Protein AF-A0A523L1A8-F1 (afdb_monomer)

Radius of gyration: 23.2 Å; Cα contacts (8 Å, |Δi|>4): 273; chains: 1; bounding box: 62×49×62 Å

Secondary structure (DSSP, 8-state):
----------HHHHHHHHHHHHHHHHHHHHHHTTS-TTSHHHHHHHHHHHHHTHHHHHHHHHHHHT--S-HHHHHHHHHHHHHHHHHHHHHHTTTS-TTSHHHHHHHHHHHHHHHHHHIIIIIHHHHHHHHHS-TTTTTPPPGGGS-HHHHHHHHHHHHHHHHHH-TTS-TTT----HHHHHH-HHHHHHHHHHHHHHHHHTTTTTTS-HHHHHHHHHHHHHHHHHHHHHHHHHHHHHHBHHHHHTTS---S--S-BTT----

Foldseek 3Di:
DPPPPQDAQALVNLVVLVVVLVVLLVVLLVPQLQPALQPPLNVVLLVLLVVLQCLLVVLVQCVLQVNPPRNSVSVVSNLVSLSSSLSSNSNSCSNPDLPDLLVLLNVLSVCLSVLVSCCVNPVVVVVVVQVVPDPVLQQFDDPVQFDPVVLVVLLVVLLVLCCVQPVVDDSVPDANGPVSCVPPVPSNVVNVVSVVVNCVRRRRCVSVDPCRVCSVVVSVVSSVVSVVSSVVVCCCCAACVLCVQPVHDRSHHHDHNPPNDDD

pLDDT: mean 85.15, std 13.37, range [40.31, 97.94]

Sequence (263 aa):
MTSQVRPDLPNQGLYALLAISSLILLLSLYFFGAQSPGSPAGQWAATFGAIALLVPLVFSLLKRSGYSASPPFWFVAHVLIASLGAWFIMLHAAGGDWFSPPGIVLLLMMFLLVQGVLLRASVSERFSGLFARNSIVLGFAKPEALDKRALGEIIKAKQTLLVSLDPAEAEALFSPTLRHWLIHPALSLRYQALANKEAAMVGARQGAGVLLAWSRRIHMLAALLFYLGLLAHIIVVLFFAGYAAGDGDIGWWYITDWGRGTH

Mean predicted aligned error: 8.69 Å

Solvent-accessible surface area (backbone atoms only — not comparable to full-atom values): 14057 Å² total; per-residue (Å²): 132,83,78,76,78,75,64,77,80,54,54,68,55,48,54,49,51,52,52,50,52,52,50,50,44,54,49,16,41,71,78,29,32,88,40,55,36,39,36,75,68,18,44,52,25,39,51,54,10,54,59,32,48,44,48,45,54,52,43,54,50,34,61,37,62,72,70,51,92,50,64,52,53,48,49,52,50,28,54,56,37,34,49,53,10,49,52,26,38,38,44,14,51,28,32,45,66,66,87,40,78,68,20,53,34,52,52,36,50,51,49,48,54,54,49,53,40,47,48,57,49,62,44,45,57,56,48,53,53,36,70,75,44,55,71,69,57,39,24,35,52,57,80,87,79,46,62,62,65,65,50,51,53,48,52,51,53,43,48,61,51,34,59,77,73,45,69,90,60,53,73,96,75,60,70,85,38,51,61,40,47,72,78,38,43,70,60,38,51,53,46,52,51,48,55,51,52,50,33,57,62,49,16,56,51,64,51,46,51,71,68,65,68,43,44,62,56,50,50,54,49,43,50,52,52,27,53,54,42,48,50,51,47,54,49,37,48,27,41,27,24,19,46,71,34,55,96,50,80,72,64,50,83,59,81,38,55,41,69,49,79,89,125

Structure (mmCIF, N/CA/C/O backbone):
data_AF-A0A523L1A8-F1
#
_entry.id   AF-A0A523L1A8-F1
#
loop_
_atom_site.group_PDB
_atom_site.id
_atom_site.type_symbol
_atom_site.label_atom_id
_atom_site.label_alt_id
_atom_site.label_comp_id
_atom_site.label_asym_id
_atom_site.label_entity_id
_atom_site.label_seq_id
_atom_site.pdbx_PDB_ins_code
_atom_site.Cartn_x
_atom_site.Cartn_y
_atom_site.Cartn_z
_atom_site.occupancy
_atom_site.B_iso_or_equiv
_atom_site.auth_seq_id
_atom_site.auth_comp_id
_atom_site.auth_asym_id
_atom_site.auth_atom_id
_atom_site.pdbx_PDB_model_num
ATOM 1 N N . MET A 1 1 ? -14.921 33.908 13.431 1.00 40.31 1 MET A N 1
ATOM 2 C CA . MET A 1 1 ? -14.422 32.516 13.396 1.00 40.31 1 MET A CA 1
ATOM 3 C C . MET A 1 1 ? -14.635 31.991 11.989 1.00 40.31 1 MET A C 1
ATOM 5 O O . MET A 1 1 ? -15.771 31.749 11.610 1.00 40.31 1 MET A O 1
ATOM 9 N N . THR A 1 2 ? -13.584 31.928 11.175 1.00 41.94 2 THR A N 1
ATOM 10 C CA . THR A 1 2 ? -13.653 31.293 9.854 1.00 41.94 2 THR A CA 1
ATOM 11 C C . THR A 1 2 ? -13.892 29.803 10.075 1.00 41.94 2 THR A C 1
ATOM 13 O O . THR A 1 2 ? -13.109 29.148 10.760 1.00 41.94 2 THR A O 1
ATOM 16 N N . SER A 1 3 ? -14.998 29.261 9.563 1.00 43.72 3 SER A N 1
ATOM 17 C CA . SER A 1 3 ? -15.198 27.814 9.543 1.00 43.72 3 SER A CA 1
ATOM 18 C C . SER A 1 3 ? -14.068 27.224 8.705 1.00 43.72 3 SER A C 1
ATOM 20 O O . SER A 1 3 ? -14.078 27.355 7.480 1.00 43.72 3 SER A O 1
ATOM 22 N N . GLN A 1 4 ? -13.048 26.647 9.344 1.00 56.69 4 GLN A N 1
ATOM 23 C CA . GLN A 1 4 ? -12.033 25.901 8.615 1.00 56.69 4 GLN A CA 1
ATOM 24 C C . GLN A 1 4 ? -12.756 24.782 7.870 1.00 56.69 4 GLN A C 1
ATOM 26 O O . GLN A 1 4 ? -13.310 23.869 8.483 1.00 56.69 4 GLN A O 1
ATOM 31 N N . VAL A 1 5 ? -12.805 24.903 6.544 1.00 66.44 5 VAL A N 1
ATOM 32 C CA . VAL A 1 5 ? -13.372 23.882 5.670 1.00 66.44 5 VAL A CA 1
ATOM 33 C C . VAL A 1 5 ? -12.534 22.632 5.884 1.00 66.44 5 VAL A C 1
ATOM 35 O O . VAL A 1 5 ? -11.356 22.589 5.531 1.00 66.44 5 VAL A O 1
ATOM 38 N N . ARG A 1 6 ? -13.121 21.631 6.543 1.00 69.81 6 ARG A N 1
ATOM 39 C CA . ARG A 1 6 ? -12.464 20.349 6.768 1.00 69.81 6 ARG A CA 1
ATOM 40 C C . ARG A 1 6 ? -12.195 19.728 5.394 1.00 69.81 6 ARG A C 1
ATOM 42 O O . ARG A 1 6 ? -13.162 19.500 4.669 1.00 69.81 6 ARG A O 1
ATOM 49 N N . PRO A 1 7 ? -10.935 19.442 5.028 1.00 76.00 7 PRO A N 1
ATOM 50 C CA . PRO A 1 7 ? -10.657 18.766 3.773 1.00 76.00 7 PRO A CA 1
ATOM 51 C C . PRO A 1 7 ? -11.282 17.372 3.830 1.00 76.00 7 PRO A C 1
ATOM 53 O O . PRO A 1 7 ? -10.996 16.590 4.742 1.00 76.00 7 PRO A O 1
ATOM 56 N N . ASP A 1 8 ? -12.155 17.089 2.872 1.00 79.50 8 ASP A N 1
ATOM 57 C CA . ASP A 1 8 ? -12.796 15.793 2.703 1.00 79.50 8 ASP A CA 1
ATOM 58 C C . ASP A 1 8 ? -12.811 15.422 1.221 1.00 79.50 8 ASP A C 1
ATOM 60 O O . ASP A 1 8 ? -12.788 16.292 0.347 1.00 79.50 8 ASP A O 1
ATOM 64 N N . LEU A 1 9 ? -12.818 14.122 0.944 1.00 80.75 9 LEU A N 1
ATOM 65 C CA . LEU A 1 9 ? -12.879 13.600 -0.412 1.00 80.75 9 LEU A CA 1
ATOM 66 C C . LEU A 1 9 ? -14.213 12.863 -0.580 1.00 80.75 9 LEU A C 1
ATOM 68 O O . LEU A 1 9 ? -14.381 11.800 0.028 1.00 80.75 9 LEU A O 1
ATOM 72 N N . PRO A 1 10 ? -15.162 13.398 -1.371 1.00 86.69 10 PRO A N 1
ATOM 73 C CA . PRO A 1 10 ? -16.467 12.771 -1.531 1.00 86.69 10 PRO A CA 1
ATOM 74 C C . PRO A 1 10 ? -16.337 11.411 -2.226 1.00 86.69 10 PRO A C 1
ATOM 76 O O . PRO A 1 10 ? -15.422 11.189 -3.022 1.00 86.69 10 PRO A O 1
ATOM 79 N N . ASN A 1 11 ? -17.298 10.513 -1.990 1.00 86.56 11 ASN A N 1
ATOM 80 C CA . ASN A 1 11 ? -17.315 9.175 -2.598 1.00 86.56 11 ASN A CA 1
ATOM 81 C C . ASN A 1 11 ? -17.229 9.224 -4.133 1.00 86.56 11 ASN A C 1
ATOM 83 O O . ASN A 1 11 ? -16.515 8.428 -4.735 1.00 86.56 11 ASN A O 1
ATOM 87 N N . GLN A 1 12 ? -17.892 10.199 -4.764 1.00 87.62 12 GLN A N 1
ATOM 88 C CA . GLN A 1 12 ? -17.805 10.425 -6.212 1.00 87.62 12 GLN A CA 1
ATOM 89 C C . GLN A 1 12 ? -16.370 10.731 -6.663 1.00 87.62 12 GLN A C 1
ATOM 91 O O . GLN A 1 12 ? -15.931 10.220 -7.688 1.00 87.62 12 GLN A O 1
ATOM 96 N N . GLY A 1 13 ? -15.614 11.491 -5.864 1.00 89.69 13 GLY A N 1
ATOM 97 C CA . GLY A 1 13 ? -14.199 11.759 -6.112 1.00 89.69 13 GLY A CA 1
ATOM 98 C C . GLY A 1 13 ? -13.344 10.492 -6.042 1.00 89.69 13 GLY A C 1
ATOM 99 O O . GLY A 1 13 ? -12.465 10.307 -6.877 1.00 89.69 13 GLY A O 1
ATOM 100 N N . LEU A 1 14 ? -13.634 9.576 -5.110 1.00 89.69 14 LEU A N 1
ATOM 101 C CA . LEU A 1 14 ? -12.941 8.281 -5.030 1.00 89.69 14 LEU A CA 1
ATOM 102 C C . LEU A 1 14 ? -13.211 7.400 -6.258 1.00 89.69 14 LEU A C 1
ATOM 104 O O . LEU A 1 14 ? -12.277 6.817 -6.806 1.00 89.69 14 LEU A O 1
ATOM 108 N N . TYR A 1 15 ? -14.465 7.317 -6.712 1.00 91.44 15 TYR A N 1
ATOM 109 C CA . TYR A 1 15 ? -14.802 6.557 -7.920 1.00 91.44 15 TYR A CA 1
ATOM 110 C C . TYR A 1 15 ? -14.208 7.191 -9.183 1.00 91.44 15 TYR A C 1
ATOM 112 O O . TYR A 1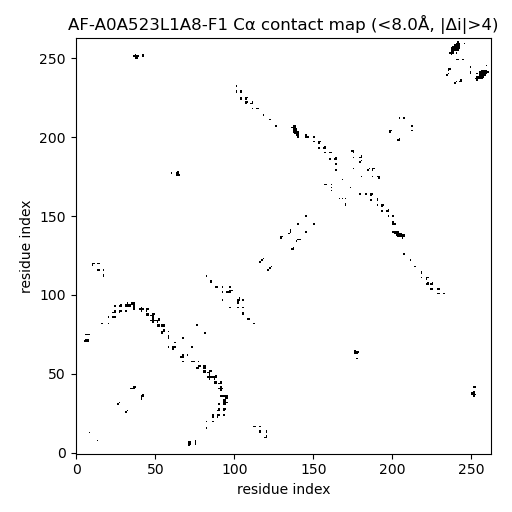 15 ? -13.700 6.468 -10.038 1.00 91.44 15 TYR A O 1
ATOM 120 N N . ALA A 1 16 ? -14.199 8.524 -9.277 1.00 93.25 16 ALA A N 1
ATOM 121 C CA . ALA A 1 16 ? -13.548 9.236 -10.373 1.00 93.25 16 ALA A CA 1
ATOM 122 C C . ALA A 1 16 ? -12.038 8.952 -10.410 1.00 93.25 16 ALA A C 1
ATOM 124 O O . ALA A 1 16 ? -11.507 8.635 -11.469 1.00 93.25 16 ALA A O 1
ATOM 125 N N . LEU A 1 17 ? -11.354 8.976 -9.260 1.00 93.06 17 LEU A N 1
ATOM 126 C CA . LEU A 1 17 ? -9.935 8.611 -9.177 1.00 93.06 17 LEU A CA 1
ATOM 127 C C . LEU A 1 17 ? -9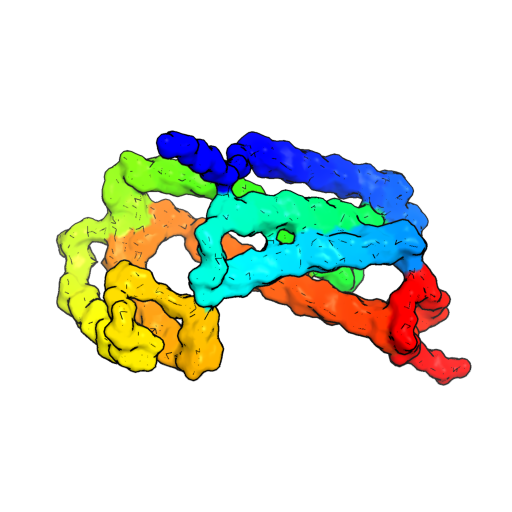.680 7.170 -9.628 1.00 93.06 17 LEU A C 1
ATOM 129 O O . LEU A 1 17 ? -8.704 6.918 -10.334 1.00 93.06 17 LEU A O 1
ATOM 133 N N . LEU A 1 18 ? -10.553 6.227 -9.266 1.00 93.25 18 LEU A N 1
ATOM 134 C CA . LEU A 1 18 ? -10.439 4.838 -9.714 1.00 93.25 18 LEU A CA 1
ATOM 135 C C . LEU A 1 18 ? -10.643 4.707 -11.233 1.00 93.25 18 LEU A C 1
ATOM 137 O O . LEU A 1 18 ? -9.891 3.989 -11.895 1.00 93.25 18 LEU A O 1
ATOM 141 N N . ALA A 1 19 ? -11.617 5.428 -11.793 1.00 94.38 19 ALA A N 1
ATOM 142 C CA . ALA A 1 19 ? -11.861 5.466 -13.233 1.00 94.38 19 ALA A CA 1
ATOM 143 C C . ALA A 1 19 ? -10.671 6.074 -13.994 1.00 94.38 19 ALA A C 1
ATOM 145 O O . ALA A 1 19 ? -10.206 5.488 -14.969 1.00 94.38 19 ALA A O 1
ATOM 146 N N . ILE A 1 20 ? -10.119 7.189 -13.502 1.00 96.12 20 ILE A N 1
ATOM 147 C CA . ILE A 1 20 ? -8.912 7.819 -14.058 1.00 96.12 20 ILE A CA 1
ATOM 148 C C . ILE A 1 20 ? -7.720 6.863 -13.972 1.00 96.12 20 ILE A C 1
ATOM 150 O O . ILE A 1 20 ? -7.003 6.702 -14.951 1.00 96.12 20 ILE A O 1
ATOM 154 N N . SER A 1 21 ? -7.538 6.173 -12.843 1.00 94.69 21 SER A N 1
ATOM 155 C CA . SER A 1 21 ? -6.472 5.173 -12.686 1.00 94.69 21 SER A CA 1
ATOM 156 C C . SER A 1 21 ? -6.603 4.039 -13.702 1.00 94.69 21 SER A C 1
ATOM 158 O O . SER A 1 21 ? -5.610 3.612 -14.281 1.00 94.69 21 SER A O 1
ATOM 160 N N . SER A 1 22 ? -7.831 3.579 -13.952 1.00 94.62 22 SER A N 1
ATOM 161 C CA . SER A 1 22 ? -8.111 2.537 -14.946 1.00 94.62 22 SER A CA 1
ATOM 162 C C . SER A 1 22 ? -7.826 3.028 -16.366 1.00 94.62 22 SER A C 1
ATOM 164 O O . SER A 1 22 ? -7.224 2.306 -17.156 1.00 94.62 22 SER A O 1
ATOM 166 N N . LEU A 1 23 ? -8.198 4.272 -16.683 1.00 96.75 23 LEU A N 1
ATOM 167 C CA . LEU A 1 23 ? -7.870 4.899 -17.963 1.00 96.75 23 LEU A CA 1
ATOM 168 C C . LEU A 1 23 ? -6.354 5.029 -18.145 1.00 96.75 23 LEU A C 1
ATOM 170 O O . LEU A 1 23 ? -5.839 4.650 -19.190 1.00 96.75 23 LEU A O 1
ATOM 174 N N . ILE A 1 24 ? -5.635 5.517 -17.133 1.00 95.38 24 ILE A N 1
ATOM 175 C CA . ILE A 1 24 ? -4.175 5.658 -17.177 1.00 95.38 24 ILE A CA 1
ATOM 176 C C . ILE A 1 24 ? -3.501 4.304 -17.374 1.00 95.38 24 ILE A C 1
ATOM 178 O O . ILE A 1 24 ? -2.578 4.223 -18.174 1.00 95.38 24 ILE A O 1
ATOM 182 N N . LEU A 1 25 ? -3.980 3.249 -16.712 1.00 94.06 25 LEU A N 1
ATOM 183 C CA . LEU A 1 25 ? -3.487 1.894 -16.937 1.00 94.06 25 LEU A CA 1
ATOM 184 C C . LEU A 1 25 ? -3.680 1.451 -18.398 1.00 94.06 25 LEU A C 1
ATOM 186 O O . LEU A 1 25 ? -2.756 0.941 -19.020 1.00 94.06 25 LEU A O 1
ATOM 190 N N . LEU A 1 26 ? -4.866 1.654 -18.973 1.00 95.75 26 LEU A N 1
ATOM 191 C CA . LEU A 1 26 ? -5.116 1.280 -20.370 1.00 95.75 26 LEU A CA 1
ATOM 192 C C . LEU A 1 26 ? -4.243 2.085 -21.341 1.00 95.75 26 LEU A C 1
ATOM 194 O O . LEU A 1 26 ? -3.676 1.523 -22.278 1.00 95.75 26 LEU A O 1
ATOM 198 N N . LEU A 1 27 ? -4.102 3.391 -21.102 1.00 94.50 27 LEU A N 1
ATOM 199 C CA . LEU A 1 27 ? -3.244 4.259 -21.907 1.00 94.50 27 LEU A CA 1
ATOM 200 C C . LEU A 1 27 ? -1.763 3.899 -21.745 1.00 94.50 27 LEU A C 1
ATOM 202 O O . LEU A 1 27 ? -1.027 3.951 -22.728 1.00 94.50 27 LEU A O 1
ATOM 206 N N . SER A 1 28 ? -1.320 3.511 -20.545 1.00 92.31 28 SER A N 1
ATOM 207 C CA . SER A 1 28 ? 0.063 3.091 -20.322 1.00 92.31 28 SER A CA 1
ATOM 208 C C . SER A 1 28 ? 0.368 1.814 -21.093 1.00 92.31 28 SER A C 1
ATOM 210 O O . SER A 1 28 ? 1.346 1.780 -21.832 1.00 92.31 28 SER A O 1
ATOM 212 N N . LEU A 1 29 ? -0.508 0.811 -21.027 1.00 93.00 29 LEU A N 1
ATOM 213 C CA . LEU A 1 29 ? -0.367 -0.417 -21.810 1.00 93.00 29 LEU A CA 1
ATOM 214 C C . LEU A 1 29 ? -0.356 -0.134 -23.320 1.00 93.00 29 LEU A C 1
ATOM 216 O O . LEU A 1 29 ? 0.452 -0.711 -24.042 1.00 93.00 29 LEU A O 1
ATOM 220 N N . TYR A 1 30 ? -1.198 0.785 -23.796 1.00 93.25 30 TYR A N 1
ATOM 221 C CA . TYR A 1 30 ? -1.279 1.120 -25.219 1.00 93.25 30 TYR A CA 1
ATOM 222 C C . TYR A 1 30 ? -0.049 1.884 -25.741 1.00 93.25 30 TYR A C 1
ATOM 224 O O . TYR A 1 30 ? 0.511 1.519 -26.771 1.00 93.25 30 TYR A O 1
ATOM 232 N N . PHE A 1 31 ? 0.388 2.940 -25.046 1.00 90.62 31 PHE A N 1
ATOM 233 C CA . PHE A 1 31 ? 1.469 3.819 -25.523 1.00 90.62 31 PHE A CA 1
ATOM 234 C C . PHE A 1 31 ? 2.870 3.393 -25.066 1.00 90.62 31 PHE A C 1
ATOM 236 O O . PHE A 1 31 ? 3.856 3.677 -25.748 1.00 90.62 31 PHE A O 1
ATOM 243 N N . PHE A 1 32 ? 2.971 2.733 -23.913 1.00 89.38 32 PHE A N 1
ATOM 244 C CA . PHE A 1 32 ? 4.238 2.373 -23.271 1.00 89.38 32 PHE A CA 1
ATOM 245 C C . PHE A 1 32 ? 4.454 0.859 -23.180 1.00 89.38 32 PHE A C 1
ATOM 247 O O . PHE A 1 32 ? 5.535 0.441 -22.783 1.00 89.38 32 PHE A O 1
ATOM 254 N N . GLY A 1 33 ? 3.493 0.028 -23.601 1.00 88.19 33 GLY A N 1
ATOM 255 C CA . GLY A 1 33 ? 3.620 -1.435 -23.561 1.00 88.19 33 GLY A CA 1
ATOM 256 C C . GLY A 1 33 ? 4.771 -1.999 -24.402 1.00 88.19 33 GLY A C 1
ATOM 257 O O . GLY A 1 33 ? 5.273 -3.076 -24.111 1.00 88.19 33 GLY A O 1
ATOM 258 N N . ALA A 1 34 ? 5.228 -1.264 -25.419 1.00 87.81 34 ALA A N 1
ATOM 259 C CA . ALA A 1 34 ? 6.401 -1.635 -26.215 1.00 87.81 34 ALA A CA 1
ATOM 260 C C . ALA A 1 34 ? 7.725 -1.072 -25.661 1.00 87.81 34 ALA A C 1
ATOM 262 O O . ALA A 1 34 ? 8.794 -1.396 -26.176 1.00 87.81 34 ALA A O 1
ATOM 263 N N . GLN A 1 35 ? 7.679 -0.194 -24.653 1.00 88.00 35 GLN A N 1
ATOM 264 C CA . GLN A 1 35 ? 8.875 0.418 -24.080 1.00 88.00 35 GLN A CA 1
ATOM 265 C C . GLN A 1 35 ? 9.438 -0.456 -22.963 1.00 88.00 35 GLN A C 1
ATOM 267 O O . GLN A 1 35 ? 8.708 -0.921 -22.091 1.00 88.00 35 GLN A O 1
ATOM 272 N N . SER A 1 36 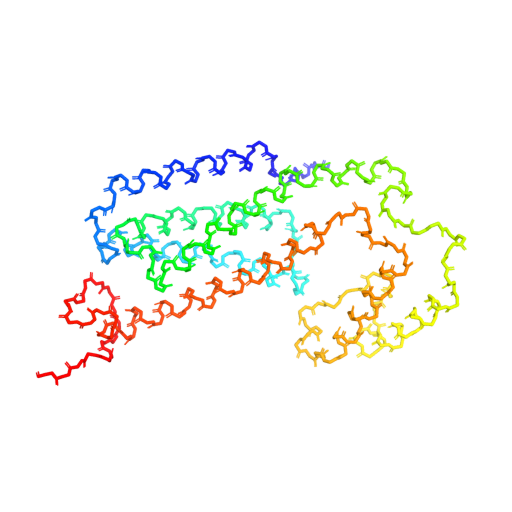? 10.762 -0.621 -22.943 1.00 88.31 36 SER A N 1
ATOM 273 C CA . SER A 1 36 ? 11.425 -1.281 -21.819 1.00 88.31 36 SER A CA 1
ATOM 274 C C . SER A 1 36 ? 11.215 -0.477 -20.524 1.00 88.31 36 SER A C 1
ATOM 276 O O . SER A 1 36 ? 11.407 0.750 -20.541 1.00 88.31 36 SER A O 1
ATOM 278 N N . PRO A 1 37 ? 10.912 -1.136 -19.387 1.00 87.44 37 PRO A N 1
ATOM 279 C CA . PRO A 1 37 ? 10.842 -0.483 -18.077 1.00 87.44 37 PRO A CA 1
ATOM 280 C C . PRO A 1 37 ? 12.116 0.292 -17.703 1.00 87.44 37 PRO A C 1
ATOM 282 O O . PRO A 1 37 ? 12.045 1.286 -16.980 1.00 87.44 37 PRO A O 1
ATOM 285 N N . GLY A 1 38 ? 13.275 -0.132 -18.226 1.00 90.06 38 GLY A N 1
ATOM 286 C CA . GLY A 1 38 ? 14.569 0.526 -18.024 1.00 90.06 38 GLY A CA 1
ATOM 287 C C . GLY A 1 38 ? 14.795 1.790 -18.862 1.00 90.06 38 GLY A C 1
ATOM 288 O O . GLY A 1 38 ? 15.772 2.502 -18.638 1.00 90.06 38 GLY A O 1
ATOM 289 N N . SER A 1 39 ? 13.901 2.119 -19.799 1.00 91.56 39 SER A N 1
ATOM 290 C CA . SER A 1 39 ? 14.005 3.347 -20.600 1.00 91.56 39 SER A CA 1
ATOM 291 C C . SER A 1 39 ? 14.100 4.609 -19.721 1.00 91.56 39 SER A C 1
ATOM 293 O O . SER A 1 39 ? 13.573 4.619 -18.605 1.00 91.56 39 SER A O 1
ATOM 295 N N . PRO A 1 40 ? 14.703 5.717 -20.200 1.00 92.06 40 PRO A N 1
ATOM 296 C CA . PRO A 1 40 ? 14.812 6.946 -19.407 1.00 92.06 40 PRO A CA 1
ATOM 297 C C . PRO A 1 40 ? 13.463 7.446 -18.867 1.00 92.06 40 PRO A C 1
ATOM 299 O O . PRO A 1 40 ? 13.369 7.867 -17.716 1.00 92.06 40 PRO A O 1
ATOM 302 N N . ALA A 1 41 ? 12.401 7.356 -19.677 1.00 91.81 41 ALA A N 1
ATOM 303 C CA . ALA A 1 41 ? 11.047 7.703 -19.254 1.00 91.81 41 ALA A CA 1
ATOM 304 C C . ALA A 1 41 ? 10.528 6.749 -18.164 1.00 91.81 41 ALA A C 1
ATOM 306 O O . ALA A 1 41 ? 10.001 7.207 -17.147 1.00 91.81 41 ALA A O 1
ATOM 307 N N . GLY A 1 42 ? 10.729 5.438 -18.341 1.00 93.31 42 GLY A N 1
ATOM 308 C CA . GLY A 1 42 ? 10.354 4.418 -17.363 1.00 93.31 42 GLY A CA 1
ATOM 309 C C . GLY A 1 42 ? 11.056 4.598 -16.016 1.00 93.31 42 GLY A C 1
ATOM 310 O O . GLY A 1 42 ? 10.416 4.466 -14.976 1.00 93.31 42 GLY A O 1
ATOM 311 N N . GLN A 1 43 ? 12.334 4.972 -16.007 1.00 93.69 43 GLN A N 1
ATOM 312 C CA . GLN A 1 43 ? 13.098 5.176 -14.772 1.00 93.69 43 GLN A CA 1
ATOM 313 C C . GLN A 1 43 ? 12.686 6.429 -13.998 1.00 93.69 43 GLN A C 1
ATOM 315 O O . GLN A 1 43 ? 12.557 6.387 -12.771 1.00 93.69 43 GLN A O 1
ATOM 320 N N . TRP A 1 44 ? 12.428 7.541 -14.692 1.00 95.75 44 TRP A N 1
ATOM 321 C CA . TRP A 1 44 ? 11.873 8.729 -14.041 1.00 95.75 44 TRP A CA 1
ATOM 322 C C . TRP A 1 44 ? 10.487 8.452 -13.466 1.00 95.75 44 TRP A C 1
ATOM 324 O O . TRP A 1 44 ? 10.210 8.837 -12.328 1.00 95.75 44 TRP A O 1
ATOM 334 N N . ALA A 1 45 ? 9.646 7.730 -14.209 1.00 96.25 45 ALA A N 1
ATOM 335 C CA . ALA A 1 45 ? 8.347 7.294 -13.717 1.00 96.25 45 ALA A CA 1
ATOM 336 C C . ALA A 1 45 ? 8.497 6.404 -12.468 1.00 96.25 45 ALA A C 1
ATOM 338 O O . ALA A 1 45 ? 7.884 6.692 -11.442 1.00 96.25 45 ALA A O 1
ATOM 339 N N . ALA A 1 46 ? 9.383 5.404 -12.482 1.00 95.69 46 ALA A N 1
ATOM 340 C CA . ALA A 1 46 ? 9.668 4.578 -11.306 1.00 95.69 46 ALA A CA 1
ATOM 341 C C . ALA A 1 46 ? 10.110 5.416 -10.096 1.00 95.69 46 ALA A C 1
ATOM 343 O O . ALA A 1 46 ? 9.609 5.226 -8.989 1.00 95.69 46 ALA A O 1
ATOM 344 N N . THR A 1 47 ? 11.004 6.382 -10.317 1.00 96.12 47 THR A N 1
ATOM 345 C CA . THR A 1 47 ? 11.576 7.231 -9.265 1.00 96.12 47 THR A CA 1
ATOM 346 C C . THR A 1 47 ? 10.515 8.120 -8.622 1.00 96.12 47 THR A C 1
ATOM 348 O O . THR A 1 47 ? 10.324 8.080 -7.404 1.00 96.12 47 THR A O 1
ATOM 351 N N . PHE A 1 48 ? 9.777 8.895 -9.422 1.00 97.69 48 PHE A N 1
ATOM 352 C CA . PHE A 1 48 ? 8.717 9.761 -8.900 1.00 97.69 48 PHE A CA 1
ATOM 353 C C . PHE A 1 48 ? 7.569 8.953 -8.295 1.00 97.69 48 PHE A C 1
ATOM 355 O O . PHE A 1 48 ? 7.041 9.331 -7.246 1.00 97.69 48 PHE A O 1
ATOM 362 N N . GLY A 1 49 ? 7.231 7.813 -8.903 1.00 97.38 49 GLY A N 1
ATOM 363 C CA . GLY A 1 49 ? 6.249 6.873 -8.379 1.00 97.38 49 GLY A CA 1
ATOM 364 C C . GLY A 1 49 ? 6.626 6.357 -6.993 1.00 97.38 49 GLY A C 1
ATOM 365 O O . GLY A 1 49 ? 5.838 6.484 -6.054 1.00 97.38 49 GLY A O 1
ATOM 366 N N . ALA A 1 50 ? 7.849 5.845 -6.833 1.00 96.31 50 ALA A N 1
ATOM 367 C CA . ALA A 1 50 ? 8.351 5.328 -5.562 1.00 96.31 50 ALA A CA 1
ATOM 368 C C . ALA A 1 50 ? 8.393 6.411 -4.472 1.00 96.31 50 ALA A C 1
ATOM 370 O O . ALA A 1 50 ? 7.932 6.163 -3.357 1.00 96.31 50 ALA A O 1
ATOM 371 N N . ILE A 1 51 ? 8.867 7.622 -4.797 1.00 96.62 51 ILE A N 1
ATOM 372 C CA . ILE A 1 51 ? 8.890 8.758 -3.860 1.00 96.62 51 ILE A CA 1
ATOM 373 C C . ILE A 1 51 ? 7.469 9.119 -3.409 1.00 96.62 51 ILE A C 1
ATOM 375 O O . ILE A 1 51 ? 7.217 9.250 -2.210 1.00 96.62 51 ILE A O 1
ATOM 379 N N . ALA A 1 52 ? 6.521 9.238 -4.342 1.00 97.06 52 ALA A N 1
ATOM 380 C CA . ALA A 1 52 ? 5.125 9.525 -4.017 1.00 97.06 52 ALA A CA 1
ATOM 381 C C . ALA A 1 52 ? 4.516 8.435 -3.114 1.00 97.06 52 ALA A C 1
ATOM 383 O O . ALA A 1 52 ? 3.834 8.732 -2.129 1.00 97.06 52 ALA A O 1
ATOM 384 N N . LEU A 1 53 ? 4.833 7.166 -3.381 1.00 96.06 53 LEU A N 1
ATOM 385 C CA . LEU A 1 53 ? 4.373 6.024 -2.590 1.00 96.06 53 LEU A CA 1
ATOM 386 C C . LEU A 1 53 ? 4.998 5.943 -1.186 1.00 96.06 53 LEU A C 1
ATOM 388 O O . LEU A 1 53 ? 4.522 5.151 -0.372 1.00 96.06 53 LEU A O 1
ATOM 392 N N . LEU A 1 54 ? 5.971 6.788 -0.829 1.00 94.31 54 LEU A N 1
ATOM 393 C CA . LEU A 1 54 ? 6.402 6.943 0.567 1.00 94.31 54 LEU A CA 1
ATOM 394 C C . LEU A 1 54 ? 5.384 7.717 1.414 1.00 94.31 54 LEU A C 1
ATOM 396 O O . LEU A 1 54 ? 5.318 7.508 2.627 1.00 94.31 54 LEU A O 1
ATOM 400 N N . VAL A 1 55 ? 4.550 8.573 0.815 1.00 92.69 55 VAL A N 1
ATOM 401 C CA . VAL A 1 55 ? 3.565 9.370 1.568 1.00 92.69 55 VAL A CA 1
ATOM 402 C C . VAL A 1 55 ? 2.579 8.490 2.348 1.00 92.69 55 VAL A C 1
ATOM 404 O O . VAL A 1 55 ? 2.386 8.740 3.541 1.00 92.69 55 VAL A O 1
ATOM 407 N N . PRO A 1 56 ? 1.983 7.430 1.769 1.00 91.38 56 PRO A N 1
ATOM 408 C CA . PRO A 1 56 ? 1.150 6.496 2.522 1.00 91.38 56 PRO A CA 1
ATOM 409 C C . PRO A 1 56 ? 1.850 5.830 3.710 1.00 91.38 56 PRO A C 1
ATOM 411 O O . PRO A 1 56 ? 1.220 5.655 4.760 1.00 91.38 56 PRO A O 1
ATOM 414 N N . LEU A 1 57 ? 3.139 5.503 3.574 1.00 90.50 57 LEU A N 1
ATOM 415 C CA . LEU A 1 57 ? 3.954 4.944 4.652 1.00 90.50 57 LEU A CA 1
ATOM 416 C C . LEU A 1 57 ? 4.138 5.967 5.772 1.00 90.50 57 LEU A C 1
ATOM 418 O O . LEU A 1 57 ? 3.828 5.670 6.927 1.00 90.50 57 LEU A O 1
ATOM 422 N N . VAL A 1 58 ? 4.560 7.185 5.425 1.00 89.50 58 VAL A N 1
ATOM 423 C CA . VAL A 1 58 ? 4.722 8.295 6.374 1.00 89.50 58 VAL A CA 1
ATOM 424 C C . VAL A 1 58 ? 3.407 8.579 7.095 1.00 89.50 58 VAL A C 1
ATOM 426 O O . VAL A 1 58 ? 3.393 8.664 8.321 1.00 89.50 58 VAL A O 1
ATOM 429 N N . PHE A 1 59 ? 2.280 8.627 6.380 1.00 87.12 59 PHE A N 1
ATOM 430 C CA . PHE A 1 59 ? 0.967 8.785 7.002 1.00 87.12 59 PHE A CA 1
ATOM 431 C C . PHE A 1 59 ? 0.655 7.660 7.995 1.00 87.12 59 PHE A C 1
ATOM 433 O O . PHE A 1 59 ? 0.207 7.933 9.109 1.00 87.12 59 PHE A O 1
ATOM 440 N N . SER A 1 60 ? 0.893 6.399 7.621 1.00 85.88 60 SER A N 1
ATOM 441 C CA . SER A 1 60 ? 0.675 5.255 8.513 1.00 85.88 60 SER A CA 1
ATOM 442 C C . SER A 1 60 ? 1.510 5.376 9.792 1.00 85.88 60 SER A C 1
ATOM 444 O O . SER A 1 60 ? 0.987 5.148 10.887 1.00 85.88 60 SER A O 1
ATOM 446 N N . LEU A 1 61 ? 2.773 5.795 9.668 1.00 85.50 61 LEU A N 1
ATOM 447 C CA . LEU A 1 61 ? 3.677 6.012 10.797 1.00 85.50 61 LEU A CA 1
ATOM 448 C C . LEU A 1 61 ? 3.205 7.169 11.683 1.00 85.50 61 LEU A C 1
ATOM 450 O O . LEU A 1 61 ? 3.006 6.953 12.876 1.00 85.50 61 LEU A O 1
ATOM 454 N N . LEU A 1 62 ? 2.939 8.350 11.112 1.00 84.00 62 LEU A N 1
ATOM 455 C CA . LEU A 1 62 ? 2.461 9.539 11.837 1.00 84.00 62 LEU A CA 1
ATOM 456 C C . LEU A 1 62 ? 1.125 9.297 12.547 1.00 84.00 62 LEU A C 1
ATOM 458 O O . LEU A 1 62 ? 0.922 9.716 13.688 1.00 84.00 62 LEU A O 1
ATOM 462 N N . LYS A 1 63 ? 0.206 8.588 11.886 1.00 79.00 63 LYS A N 1
ATOM 463 C CA . LYS A 1 63 ? -1.087 8.222 12.468 1.00 79.00 63 LYS A CA 1
ATOM 464 C C . LYS A 1 63 ? -0.923 7.283 13.662 1.00 79.00 63 LYS A C 1
ATOM 466 O O . LYS A 1 63 ? -1.665 7.401 14.630 1.00 79.00 63 LYS A O 1
ATOM 471 N N . ARG A 1 64 ? 0.010 6.330 13.593 1.00 78.19 64 ARG A N 1
ATOM 472 C CA . ARG A 1 64 ? 0.222 5.321 14.647 1.00 78.19 64 ARG A CA 1
ATOM 473 C C . ARG A 1 64 ? 1.140 5.796 15.771 1.00 78.19 64 ARG A C 1
ATOM 475 O O . ARG A 1 64 ? 1.127 5.180 16.833 1.00 78.19 64 ARG A O 1
ATOM 482 N N . SER A 1 65 ? 1.920 6.849 15.550 1.00 77.38 65 SER A N 1
ATOM 483 C CA . SER A 1 65 ? 2.767 7.487 16.560 1.00 77.38 65 SER A CA 1
ATOM 484 C C . SER A 1 65 ? 2.061 8.605 17.332 1.00 77.38 65 SER A C 1
ATOM 486 O O . SER A 1 65 ? 2.605 9.078 18.320 1.00 77.38 65 SER A O 1
ATOM 488 N N . GLY A 1 66 ? 0.849 9.000 16.921 1.00 69.81 66 GLY A N 1
ATOM 489 C CA . GLY A 1 66 ? 0.067 10.047 17.588 1.00 69.81 66 GLY A CA 1
ATOM 490 C C . GLY A 1 66 ? 0.436 11.476 17.174 1.00 69.81 66 GLY A C 1
ATOM 491 O O . GLY A 1 66 ? -0.146 12.419 17.694 1.00 69.81 66 GLY A O 1
ATOM 492 N N . TYR A 1 67 ? 1.344 11.658 16.207 1.00 71.81 67 TYR A N 1
ATOM 493 C CA . TYR A 1 67 ? 1.845 12.978 15.783 1.00 71.81 67 TYR A CA 1
ATOM 494 C C . TYR A 1 67 ? 1.056 13.630 14.632 1.00 71.81 67 TYR A C 1
ATOM 496 O O . TYR A 1 67 ? 1.443 14.675 14.111 1.00 71.81 67 TYR A O 1
ATOM 504 N N . SER A 1 68 ? -0.058 13.042 14.191 1.00 70.56 68 SER A N 1
ATOM 505 C CA . SER A 1 68 ? -0.861 13.608 13.099 1.00 70.56 68 SER A CA 1
ATOM 506 C C . SER A 1 68 ? -1.731 14.780 13.580 1.00 70.56 68 SER A C 1
ATOM 508 O O . SER A 1 68 ? -2.862 14.566 14.011 1.00 70.56 68 SER A O 1
ATOM 510 N N . ALA A 1 69 ? -1.256 16.017 13.390 1.00 70.19 69 ALA A N 1
ATOM 511 C CA . ALA A 1 69 ? -1.990 17.248 13.722 1.00 70.19 69 ALA A CA 1
ATOM 512 C C . ALA A 1 69 ? -3.359 17.391 13.014 1.00 70.19 69 ALA A C 1
ATOM 514 O O . ALA A 1 69 ? -4.269 18.014 13.551 1.00 70.19 69 ALA A O 1
ATOM 515 N N . SER A 1 70 ? -3.534 16.800 11.821 1.00 78.94 70 SER A N 1
ATOM 516 C CA . SER A 1 70 ? -4.813 16.793 11.090 1.00 78.94 70 SER A CA 1
ATOM 517 C C . SER A 1 70 ? -5.038 15.468 10.346 1.00 78.94 70 SER A C 1
ATOM 519 O O . SER A 1 70 ? -4.622 15.315 9.193 1.00 78.94 70 SER A O 1
ATOM 521 N N . PRO A 1 71 ? -5.710 14.481 10.972 1.00 77.62 71 PRO A N 1
ATOM 522 C CA . PRO A 1 71 ? -6.001 13.195 10.336 1.00 77.62 71 PRO A CA 1
ATOM 523 C C . PRO A 1 71 ? -6.745 13.276 8.984 1.00 77.62 71 PRO A C 1
ATOM 525 O O . PRO A 1 71 ? -6.425 12.473 8.106 1.00 77.62 71 PRO A O 1
ATOM 528 N N . PRO A 1 72 ? -7.709 14.201 8.761 1.00 83.12 72 PRO A N 1
ATOM 529 C CA . PRO A 1 72 ? -8.392 14.331 7.469 1.00 83.12 72 PRO A CA 1
ATOM 530 C C . PRO A 1 72 ? -7.470 14.788 6.336 1.00 83.12 72 PRO A C 1
ATOM 532 O O . PRO A 1 72 ? -7.518 14.225 5.245 1.00 83.12 72 PRO A O 1
ATOM 535 N N . PHE A 1 73 ? -6.591 15.757 6.606 1.00 85.50 73 PHE A N 1
ATOM 536 C CA . PHE A 1 73 ? -5.628 16.246 5.620 1.00 85.50 73 PHE A CA 1
ATOM 537 C C . PHE A 1 73 ? -4.686 15.128 5.169 1.00 85.50 73 PHE A C 1
ATOM 539 O O . PHE A 1 73 ? -4.561 14.854 3.977 1.00 85.50 73 PHE A O 1
ATOM 546 N N . TRP A 1 74 ? -4.077 14.431 6.131 1.00 85.88 74 TRP A N 1
ATOM 547 C CA . TRP A 1 74 ? -3.154 13.343 5.826 1.00 85.88 74 TRP A CA 1
ATOM 548 C C . TRP A 1 74 ? -3.826 12.172 5.114 1.00 85.88 74 TRP A C 1
ATOM 550 O O . TRP A 1 74 ? -3.201 11.510 4.289 1.00 85.88 74 TRP A O 1
ATOM 560 N N . PHE A 1 75 ? -5.107 11.934 5.397 1.00 87.06 75 PHE A N 1
ATOM 561 C CA . PHE A 1 75 ? -5.888 10.972 4.641 1.00 87.06 75 PHE A CA 1
ATOM 562 C C . PHE A 1 75 ? -6.033 11.392 3.164 1.00 87.06 75 PHE A C 1
ATOM 564 O O . PHE A 1 75 ? -5.811 10.572 2.274 1.00 87.06 75 PHE A O 1
ATOM 571 N N . VAL A 1 76 ? -6.404 12.648 2.890 1.00 89.62 76 VAL A N 1
ATOM 572 C CA . VAL A 1 76 ? -6.561 13.146 1.510 1.00 89.62 76 VAL A CA 1
ATOM 573 C C . VAL A 1 76 ? -5.224 13.083 0.770 1.00 89.62 76 VAL A C 1
ATOM 575 O O . VAL A 1 76 ? -5.167 12.567 -0.345 1.00 89.62 76 VAL A O 1
ATOM 578 N N . ALA A 1 77 ? -4.141 13.517 1.422 1.00 90.75 77 ALA A N 1
ATOM 579 C CA . ALA A 1 77 ? -2.786 13.424 0.886 1.00 90.75 77 ALA A CA 1
ATOM 580 C C . ALA A 1 77 ? -2.391 11.9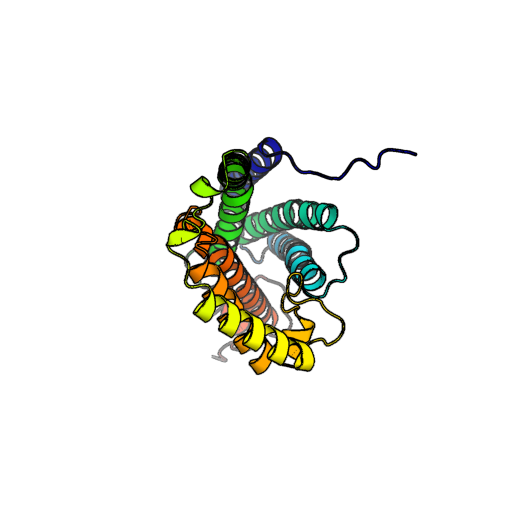72 0.577 1.00 90.75 77 ALA A C 1
ATOM 582 O O . ALA A 1 77 ? -1.884 11.701 -0.507 1.00 90.75 77 ALA A O 1
ATOM 583 N N . HIS A 1 78 ? -2.686 11.029 1.482 1.00 92.25 78 HIS A N 1
ATOM 584 C CA . HIS A 1 78 ? -2.471 9.600 1.251 1.00 92.25 78 HIS A CA 1
ATOM 585 C C . HIS A 1 78 ? -3.169 9.132 -0.028 1.00 92.25 78 HIS A C 1
ATOM 587 O O . HIS A 1 78 ? -2.524 8.493 -0.846 1.00 92.25 78 HIS A O 1
ATOM 593 N N . VAL A 1 79 ? -4.449 9.458 -0.236 1.00 92.12 79 VAL A N 1
ATOM 594 C CA . VAL A 1 79 ? -5.184 8.995 -1.428 1.00 92.12 79 VAL A CA 1
ATOM 595 C C . VAL A 1 79 ? -4.647 9.619 -2.708 1.00 92.12 79 VAL A C 1
ATOM 597 O O . VAL A 1 79 ? -4.366 8.896 -3.664 1.00 92.12 79 VAL A O 1
ATOM 600 N N . LEU A 1 80 ? -4.515 10.946 -2.746 1.00 94.12 80 LEU A N 1
ATOM 601 C CA . LEU A 1 80 ? -4.145 11.654 -3.972 1.00 94.12 80 LEU A CA 1
ATOM 602 C C . LEU A 1 80 ? -2.708 11.337 -4.385 1.00 94.12 80 LEU A C 1
ATOM 604 O O . LEU A 1 80 ? -2.462 11.002 -5.542 1.00 94.12 80 LEU A O 1
ATOM 608 N N . ILE A 1 81 ? -1.772 11.377 -3.434 1.00 95.62 81 ILE A N 1
ATOM 609 C CA . ILE A 1 81 ? -0.359 11.135 -3.725 1.00 95.62 81 ILE A CA 1
ATOM 610 C C . ILE A 1 81 ? -0.105 9.643 -3.984 1.00 95.62 81 ILE A C 1
ATOM 612 O O . ILE A 1 81 ? 0.665 9.326 -4.886 1.00 95.62 81 ILE A O 1
ATOM 616 N N . ALA A 1 82 ? -0.794 8.718 -3.297 1.00 94.81 82 ALA A N 1
ATOM 617 C CA . ALA A 1 82 ? -0.713 7.294 -3.647 1.00 94.81 82 ALA A CA 1
ATOM 618 C C . ALA A 1 82 ? -1.239 7.015 -5.054 1.00 94.81 82 ALA A C 1
ATOM 620 O O . ALA A 1 82 ? -0.631 6.231 -5.774 1.00 94.81 82 ALA A O 1
ATOM 621 N N . SER A 1 83 ? -2.352 7.647 -5.446 1.00 95.69 83 SER A N 1
ATOM 622 C CA . SER A 1 83 ? -2.924 7.470 -6.786 1.00 95.69 83 SER A CA 1
ATOM 623 C C . SER A 1 83 ? -1.953 7.976 -7.848 1.00 95.69 83 SER A C 1
ATOM 625 O O . SER A 1 83 ? -1.642 7.248 -8.783 1.00 95.69 83 SER A O 1
ATOM 627 N N . LEU A 1 84 ? -1.394 9.174 -7.651 1.00 96.88 84 LEU A N 1
ATOM 628 C CA . LEU A 1 84 ? -0.372 9.727 -8.539 1.00 96.88 84 LEU A CA 1
ATOM 629 C C . LEU A 1 84 ? 0.867 8.824 -8.622 1.00 96.88 84 LEU A C 1
ATOM 631 O O . LEU A 1 84 ? 1.359 8.546 -9.713 1.00 96.88 84 LEU A O 1
ATOM 635 N N . GLY A 1 85 ? 1.350 8.331 -7.480 1.00 97.38 85 GLY A N 1
ATOM 636 C CA . GLY A 1 85 ? 2.468 7.394 -7.437 1.00 97.38 85 GLY A CA 1
ATOM 637 C C . GLY A 1 85 ? 2.168 6.101 -8.195 1.00 97.38 85 GLY A C 1
ATOM 638 O O . GLY A 1 85 ? 2.982 5.657 -9.000 1.00 97.38 85 GLY A O 1
ATOM 639 N N . ALA A 1 86 ? 0.968 5.544 -8.014 1.00 96.94 86 ALA A N 1
ATOM 640 C CA . ALA A 1 86 ? 0.515 4.355 -8.724 1.00 96.94 86 ALA A CA 1
ATOM 641 C C . ALA A 1 86 ? 0.463 4.564 -10.243 1.00 96.94 86 ALA A C 1
ATOM 643 O O . ALA A 1 86 ? 0.871 3.675 -10.984 1.00 96.94 86 ALA A O 1
ATOM 644 N N . TRP A 1 87 ? 0.028 5.735 -10.712 1.00 97.31 87 TRP A N 1
ATOM 645 C CA . TRP A 1 87 ? 0.011 6.075 -12.139 1.00 97.31 87 TRP A CA 1
ATOM 646 C C . TRP A 1 87 ? 1.412 6.076 -12.745 1.00 97.31 87 TRP A C 1
ATOM 648 O O . TRP A 1 87 ? 1.625 5.495 -13.807 1.00 97.31 87 TRP A O 1
ATOM 658 N N . PHE A 1 88 ? 2.388 6.659 -12.049 1.00 97.94 88 PHE A N 1
ATOM 659 C CA . PHE A 1 88 ? 3.780 6.613 -12.488 1.00 97.94 88 PHE A CA 1
ATOM 660 C C . PHE A 1 88 ? 4.342 5.184 -12.511 1.00 97.94 88 PHE A C 1
ATOM 662 O O . PHE A 1 88 ? 5.005 4.805 -13.475 1.00 97.94 88 PHE A O 1
ATOM 669 N N . ILE A 1 89 ? 4.026 4.355 -11.512 1.00 96.81 89 ILE A N 1
ATOM 670 C CA . ILE A 1 89 ? 4.434 2.942 -11.520 1.00 96.81 89 ILE A CA 1
ATOM 671 C C . ILE A 1 89 ? 3.761 2.161 -12.661 1.00 96.81 89 ILE A C 1
ATOM 673 O O . ILE A 1 89 ? 4.417 1.342 -13.297 1.00 96.81 89 ILE A O 1
ATOM 677 N N . MET A 1 90 ? 2.492 2.436 -12.981 1.00 95.31 90 MET A N 1
ATOM 678 C CA . MET A 1 90 ? 1.798 1.824 -14.126 1.00 95.31 90 MET A CA 1
ATOM 679 C C . MET A 1 90 ? 2.427 2.204 -15.471 1.00 95.31 90 MET A C 1
ATOM 681 O O . MET A 1 90 ? 2.423 1.387 -16.388 1.00 95.31 90 MET A O 1
ATOM 685 N N . LEU A 1 91 ? 2.961 3.424 -15.600 1.00 95.38 91 LEU A N 1
ATOM 686 C CA . LEU A 1 91 ? 3.724 3.845 -16.780 1.00 95.38 91 LEU A CA 1
ATOM 687 C C . LEU A 1 91 ? 5.062 3.105 -16.869 1.00 95.38 91 LEU A C 1
ATOM 689 O O . LEU A 1 91 ? 5.399 2.589 -17.929 1.00 95.38 91 LEU A O 1
ATOM 693 N N . HIS A 1 92 ? 5.792 3.005 -15.755 1.00 95.44 92 HIS A N 1
ATOM 694 C CA . HIS A 1 92 ? 7.059 2.273 -15.687 1.00 95.44 92 HIS A CA 1
ATOM 695 C C . HIS A 1 92 ? 6.898 0.781 -16.021 1.00 95.44 92 HIS A C 1
ATOM 697 O O . HIS A 1 92 ? 7.678 0.228 -16.792 1.00 95.44 92 HIS A O 1
ATOM 703 N N . ALA A 1 93 ? 5.878 0.133 -15.458 1.00 95.00 93 ALA A N 1
ATOM 704 C CA . ALA A 1 93 ? 5.670 -1.306 -15.586 1.00 95.00 93 ALA A CA 1
ATOM 705 C C . ALA A 1 93 ? 4.899 -1.717 -16.856 1.00 95.00 93 ALA A C 1
ATOM 707 O O . ALA A 1 93 ? 4.666 -2.907 -17.062 1.00 95.00 93 ALA A O 1
ATOM 708 N N . ALA A 1 94 ? 4.491 -0.762 -17.701 1.00 93.50 94 ALA A N 1
ATOM 709 C CA . ALA A 1 94 ? 3.606 -1.016 -18.837 1.00 93.50 94 ALA A CA 1
ATOM 710 C C . ALA A 1 94 ? 4.152 -2.072 -19.809 1.00 93.50 94 ALA A C 1
ATOM 712 O O . ALA A 1 94 ? 3.413 -2.977 -20.186 1.00 93.50 94 ALA A O 1
ATOM 713 N N . GLY A 1 95 ? 5.430 -1.970 -20.186 1.00 89.31 95 GLY A N 1
ATOM 714 C CA . GLY A 1 95 ? 6.103 -2.929 -21.071 1.00 89.31 95 GLY A CA 1
ATOM 715 C C . GLY A 1 95 ? 6.897 -4.020 -20.351 1.00 89.31 95 GLY A C 1
ATOM 716 O O . GLY A 1 95 ? 7.714 -4.694 -20.974 1.00 89.31 95 GLY A O 1
ATOM 717 N N . GLY A 1 96 ? 6.718 -4.170 -19.035 1.00 88.25 96 GLY A N 1
ATOM 718 C CA . GLY A 1 96 ? 7.354 -5.233 -18.255 1.00 88.25 96 GLY A CA 1
ATOM 719 C C . GLY A 1 96 ? 6.562 -6.542 -18.279 1.00 88.25 96 GLY A C 1
ATOM 720 O O . GLY A 1 96 ? 5.413 -6.579 -18.708 1.00 88.25 96 GLY A O 1
ATOM 721 N N . ASP A 1 97 ? 7.153 -7.61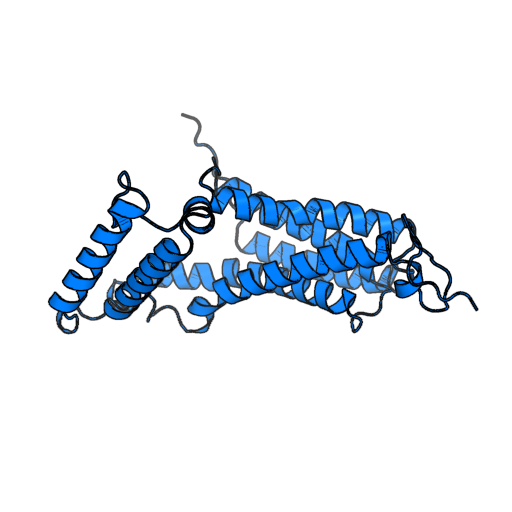9 -17.757 1.00 89.44 97 ASP A N 1
ATOM 722 C CA . ASP A 1 97 ? 6.423 -8.864 -17.496 1.00 89.44 97 ASP A CA 1
ATOM 723 C C . ASP A 1 97 ? 5.670 -8.779 -16.158 1.00 89.44 97 ASP A C 1
ATOM 725 O O . ASP A 1 97 ? 6.267 -8.683 -15.082 1.00 89.44 97 ASP A O 1
ATOM 729 N N . TRP A 1 98 ? 4.342 -8.846 -16.221 1.00 90.12 98 TRP A N 1
ATOM 730 C CA . TRP A 1 98 ? 3.447 -8.742 -15.067 1.00 90.12 98 TRP A CA 1
ATOM 731 C C . TRP A 1 98 ? 3.390 -10.017 -14.217 1.00 90.12 98 TRP A C 1
ATOM 733 O O . TRP A 1 98 ? 2.902 -9.971 -13.085 1.00 90.12 98 TRP A O 1
ATOM 743 N N . PHE A 1 99 ? 3.898 -11.140 -14.730 1.00 89.62 99 PHE A N 1
ATOM 744 C CA . PHE A 1 99 ? 3.966 -12.417 -14.012 1.00 89.62 99 PHE A CA 1
ATOM 745 C C . PHE A 1 99 ? 5.355 -12.702 -13.427 1.00 89.62 99 PHE A C 1
ATOM 747 O O . PHE A 1 99 ? 5.578 -13.748 -12.817 1.00 89.62 99 PHE A O 1
ATOM 754 N N . SER A 1 100 ? 6.268 -11.740 -13.543 1.00 89.56 100 SER A N 1
ATOM 755 C CA . SER A 1 100 ? 7.568 -11.750 -12.879 1.00 89.56 100 SER A CA 1
ATOM 756 C C . SER A 1 100 ? 7.456 -11.376 -11.386 1.00 89.56 100 SER A C 1
ATOM 758 O O . SER A 1 100 ? 6.432 -10.833 -10.949 1.00 89.56 100 SER A O 1
ATOM 760 N N . PRO A 1 101 ? 8.502 -11.596 -10.560 1.00 91.62 101 PRO A N 1
ATOM 761 C CA . PRO A 1 101 ? 8.483 -11.179 -9.156 1.00 91.62 101 PRO A CA 1
ATOM 762 C C . PRO A 1 101 ? 8.166 -9.679 -8.937 1.00 91.62 101 PRO A C 1
ATOM 764 O O . PRO A 1 101 ? 7.349 -9.382 -8.062 1.00 91.62 101 PRO A O 1
ATOM 767 N N . PRO A 1 102 ? 8.701 -8.721 -9.728 1.00 92.38 102 PRO A N 1
ATOM 768 C CA . PRO A 1 102 ? 8.252 -7.322 -9.693 1.00 92.38 102 PRO A CA 1
ATOM 769 C C . PRO A 1 102 ? 6.767 -7.128 -10.039 1.00 92.38 102 PRO A C 1
ATOM 771 O O . PRO A 1 102 ? 6.100 -6.276 -9.448 1.00 92.38 102 PRO A O 1
ATOM 774 N N . GLY A 1 103 ? 6.220 -7.947 -10.940 1.00 94.19 103 GLY A N 1
ATOM 775 C CA . GLY A 1 103 ? 4.799 -7.944 -11.287 1.00 94.19 103 GLY A CA 1
ATOM 776 C C . GLY A 1 103 ? 3.881 -8.230 -10.092 1.00 94.19 103 GLY A C 1
ATOM 777 O O . GLY A 1 103 ? 2.833 -7.603 -9.946 1.00 94.19 103 GLY A O 1
ATOM 778 N N . ILE A 1 104 ? 4.313 -9.065 -9.140 1.00 95.00 104 ILE A N 1
ATOM 779 C CA . ILE A 1 104 ? 3.574 -9.299 -7.884 1.00 95.00 104 ILE A CA 1
ATOM 780 C C . ILE A 1 104 ? 3.447 -8.003 -7.065 1.00 95.00 104 ILE A C 1
ATOM 782 O O . ILE A 1 104 ? 2.393 -7.735 -6.483 1.00 95.00 104 ILE A O 1
ATOM 786 N N . VAL A 1 105 ? 4.491 -7.167 -7.039 1.00 96.44 105 VAL A N 1
ATOM 787 C CA . VAL A 1 105 ? 4.473 -5.868 -6.341 1.00 96.44 105 VAL A CA 1
ATOM 788 C C . VAL A 1 105 ? 3.460 -4.924 -6.992 1.00 96.44 105 VAL A C 1
ATOM 790 O O . VAL A 1 105 ? 2.685 -4.268 -6.291 1.00 96.44 105 VAL A O 1
ATOM 793 N N . LEU A 1 106 ? 3.400 -4.911 -8.326 1.00 95.44 106 LEU A N 1
ATOM 794 C CA . LEU A 1 106 ? 2.404 -4.154 -9.085 1.00 95.44 106 LEU A CA 1
ATOM 795 C C . LEU A 1 106 ? 0.973 -4.630 -8.788 1.00 95.44 106 LEU A C 1
ATOM 797 O O . LEU A 1 106 ? 0.090 -3.812 -8.523 1.00 95.44 106 LEU A O 1
ATOM 801 N N . LEU A 1 107 ? 0.744 -5.945 -8.752 1.00 95.88 107 LEU A N 1
ATOM 802 C CA . LEU A 1 107 ? -0.562 -6.518 -8.415 1.00 95.88 107 LEU A CA 1
ATOM 803 C C . LEU A 1 107 ? -0.993 -6.167 -6.985 1.00 95.88 107 LEU A C 1
ATOM 805 O O . LEU A 1 107 ? -2.157 -5.827 -6.761 1.00 95.88 107 LEU A O 1
ATOM 809 N N . LEU A 1 108 ? -0.066 -6.179 -6.021 1.00 96.81 108 LEU A N 1
ATOM 810 C CA . LEU A 1 108 ? -0.335 -5.726 -4.653 1.00 96.81 108 LEU A CA 1
ATOM 811 C C . LEU A 1 108 ? -0.718 -4.241 -4.612 1.00 96.81 108 LEU A C 1
ATOM 813 O O . LEU A 1 108 ? -1.665 -3.877 -3.915 1.00 96.81 108 LEU A O 1
ATOM 817 N N . MET A 1 109 ? -0.038 -3.390 -5.383 1.00 96.81 109 MET A N 1
ATOM 818 C CA . MET A 1 109 ? -0.385 -1.971 -5.508 1.00 96.81 109 MET A CA 1
ATOM 819 C C . MET A 1 109 ? -1.795 -1.780 -6.077 1.00 96.81 109 MET A C 1
ATOM 821 O O . MET A 1 109 ? -2.591 -1.024 -5.516 1.00 96.81 109 MET A O 1
ATOM 825 N N . MET A 1 110 ? -2.132 -2.490 -7.158 1.00 95.50 110 MET A N 1
ATOM 826 C CA . MET A 1 110 ? -3.465 -2.437 -7.766 1.00 95.50 110 MET A CA 1
ATOM 827 C C . MET A 1 110 ? -4.544 -2.918 -6.798 1.00 95.50 110 MET A C 1
ATOM 829 O O . MET A 1 110 ? -5.580 -2.265 -6.649 1.00 95.50 110 MET A O 1
ATOM 833 N N . PHE A 1 111 ? -4.280 -4.017 -6.088 1.00 96.25 111 PHE A N 1
ATOM 834 C CA . PHE A 1 111 ? -5.156 -4.509 -5.033 1.00 96.25 111 PHE A CA 1
ATOM 835 C C . PHE A 1 111 ? -5.388 -3.440 -3.960 1.00 96.25 111 PHE A C 1
ATOM 837 O O . PHE A 1 111 ? -6.536 -3.179 -3.608 1.00 96.25 111 PHE A O 1
ATOM 844 N N . LEU A 1 112 ? -4.333 -2.785 -3.465 1.00 95.75 112 LEU A N 1
ATOM 845 C CA . LEU A 1 112 ? -4.440 -1.738 -2.442 1.00 95.75 112 LEU A CA 1
ATOM 846 C C . LEU A 1 112 ? -5.259 -0.535 -2.918 1.00 95.75 112 LEU A C 1
ATOM 848 O O . LEU A 1 112 ? -6.079 -0.024 -2.151 1.00 95.75 112 LEU A O 1
ATOM 852 N N . LEU A 1 113 ? -5.072 -0.116 -4.172 1.00 94.19 113 LEU A N 1
ATOM 853 C CA . LEU A 1 113 ? -5.803 0.995 -4.780 1.00 94.19 113 LEU A CA 1
ATOM 854 C C . LEU A 1 113 ? -7.301 0.677 -4.882 1.00 94.19 113 LEU A C 1
ATOM 856 O O . LEU A 1 113 ? -8.133 1.430 -4.368 1.00 94.19 113 LEU A O 1
ATOM 860 N N . VAL A 1 114 ? -7.649 -0.471 -5.471 1.00 93.31 114 VAL A N 1
ATOM 861 C CA . VAL A 1 114 ? -9.047 -0.910 -5.623 1.00 93.31 114 VAL A CA 1
ATOM 862 C C . VAL A 1 114 ? -9.691 -1.124 -4.256 1.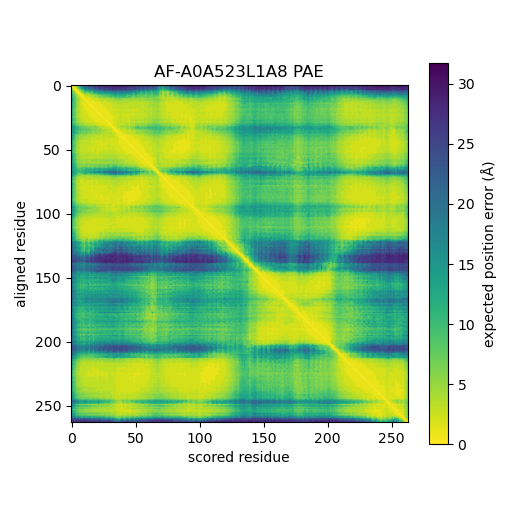00 93.31 114 VAL A C 1
ATOM 864 O O . VAL A 1 114 ? -10.765 -0.593 -3.970 1.00 93.31 114 VAL A O 1
ATOM 867 N N . GLN A 1 115 ? -9.025 -1.872 -3.380 1.00 92.38 115 GLN A N 1
ATOM 868 C CA . GLN A 1 115 ? -9.561 -2.226 -2.075 1.00 92.38 115 GLN A CA 1
ATOM 869 C C . GLN A 1 115 ? -9.746 -0.991 -1.183 1.00 92.38 115 GLN A C 1
ATOM 871 O O . GLN A 1 115 ? -10.773 -0.883 -0.510 1.00 92.38 115 GLN A O 1
ATOM 876 N N . GLY A 1 116 ? -8.815 -0.031 -1.225 1.00 89.56 116 GLY A N 1
ATOM 877 C CA . GLY A 1 116 ? -8.919 1.231 -0.492 1.00 89.56 116 GLY A CA 1
ATOM 878 C C . GLY A 1 116 ? -10.125 2.068 -0.924 1.00 89.56 116 GLY A C 1
ATOM 879 O O . GLY A 1 116 ? -10.878 2.545 -0.068 1.00 89.56 116 GLY A O 1
ATOM 880 N N . VAL A 1 117 ? -10.356 2.192 -2.237 1.00 88.62 117 VAL A N 1
ATOM 881 C CA . VAL A 1 117 ? -11.522 2.902 -2.789 1.00 88.62 117 VAL A CA 1
ATOM 882 C C . VAL A 1 117 ? -12.823 2.194 -2.416 1.00 88.62 117 VAL A C 1
ATOM 884 O O . VAL A 1 117 ? -13.718 2.832 -1.863 1.00 88.62 117 VAL A O 1
ATOM 887 N N . LEU A 1 118 ? -12.921 0.880 -2.645 1.00 86.94 118 LEU A N 1
ATOM 888 C CA . LEU A 1 118 ? -14.142 0.112 -2.377 1.00 86.94 118 LEU A CA 1
ATOM 889 C C . LEU A 1 118 ? -14.532 0.133 -0.897 1.00 86.94 118 LEU A C 1
ATOM 891 O O . LEU A 1 118 ? -15.697 0.361 -0.559 1.00 86.94 118 LEU A O 1
ATOM 895 N N . LEU A 1 119 ? -13.569 -0.060 0.010 1.00 83.75 119 LEU A N 1
ATOM 896 C CA . LEU A 1 119 ? -13.851 0.023 1.441 1.00 83.75 119 LEU A CA 1
ATOM 897 C C . LEU A 1 119 ? -14.359 1.402 1.842 1.00 83.75 119 LEU A C 1
ATOM 899 O O . LEU A 1 119 ? -15.272 1.519 2.663 1.00 83.75 119 LEU A O 1
ATOM 903 N N . ARG A 1 120 ? -13.764 2.454 1.287 1.00 82.94 120 ARG A N 1
ATOM 904 C CA . ARG A 1 120 ? -14.077 3.805 1.722 1.00 82.94 120 ARG A CA 1
ATOM 905 C C . ARG A 1 120 ? -15.372 4.327 1.124 1.00 82.94 120 ARG A C 1
ATOM 907 O O . ARG A 1 120 ? -16.174 4.887 1.860 1.00 82.94 120 ARG A O 1
ATOM 914 N N . ALA A 1 121 ? -15.589 4.109 -0.166 1.00 80.81 121 ALA A N 1
ATOM 915 C CA . ALA A 1 121 ? -16.764 4.612 -0.855 1.00 80.81 121 ALA A CA 1
ATOM 916 C C . ALA A 1 121 ? -17.996 3.726 -0.619 1.00 80.81 121 ALA A C 1
ATOM 918 O O . ALA A 1 121 ? -19.079 4.245 -0.377 1.00 80.81 121 ALA A O 1
ATOM 919 N N . SER A 1 122 ? -17.849 2.396 -0.642 1.00 71.19 122 SER A N 1
ATOM 920 C CA . SER A 1 122 ? -19.000 1.481 -0.623 1.00 71.19 122 SER A CA 1
ATOM 921 C C . SER A 1 122 ? -19.307 0.900 0.760 1.00 71.19 122 SER A C 1
ATOM 923 O O . SER A 1 122 ? -20.460 0.576 1.049 1.00 71.19 122 SER A O 1
ATOM 925 N N . VAL A 1 123 ? -18.302 0.743 1.630 1.00 66.75 123 VAL A N 1
ATOM 926 C CA . VAL A 1 123 ? -18.503 0.123 2.955 1.00 66.75 123 VAL A CA 1
ATOM 927 C C . VAL A 1 123 ? -18.719 1.158 4.060 1.00 66.75 123 VAL A C 1
ATOM 929 O O . VAL A 1 123 ? -19.496 0.900 4.978 1.00 66.75 123 VAL A O 1
ATOM 932 N N . SER A 1 124 ? -18.128 2.352 3.952 1.00 65.62 124 SER A N 1
ATOM 933 C CA . SER A 1 124 ? -18.342 3.433 4.929 1.00 65.62 124 SER A CA 1
ATOM 934 C C . SER A 1 124 ? -19.797 3.917 4.972 1.00 65.62 124 SER A C 1
ATOM 936 O O . SER A 1 124 ? -20.309 4.206 6.050 1.00 65.62 124 SER A O 1
ATOM 938 N N . GLU A 1 125 ? -20.482 3.960 3.827 1.00 63.16 125 GLU A N 1
ATOM 939 C CA . GLU A 1 125 ? -21.899 4.347 3.728 1.00 63.16 125 GLU A CA 1
ATOM 940 C C . GLU A 1 125 ? -22.833 3.290 4.338 1.00 63.16 125 GLU A C 1
ATOM 942 O O . GLU A 1 125 ? -23.763 3.601 5.080 1.00 63.16 125 GLU A O 1
ATOM 947 N N . ARG A 1 126 ? -22.527 2.004 4.124 1.00 61.19 126 ARG A N 1
ATOM 948 C CA . ARG A 1 126 ? -23.241 0.905 4.793 1.00 61.19 126 ARG A CA 1
ATOM 949 C C . ARG A 1 126 ? -23.034 0.955 6.308 1.00 61.19 126 ARG A C 1
ATOM 951 O O . ARG A 1 126 ? -23.954 0.663 7.060 1.00 61.19 126 ARG A O 1
ATOM 958 N N . PHE A 1 127 ? -21.847 1.359 6.756 1.00 57.53 127 PHE A N 1
ATOM 959 C CA . PHE A 1 127 ? -21.496 1.455 8.171 1.00 57.53 127 PHE A CA 1
ATOM 960 C C . PHE A 1 127 ? -22.119 2.670 8.875 1.00 57.53 127 PHE A C 1
ATOM 962 O O . PHE A 1 127 ? -22.591 2.533 10.002 1.00 57.53 127 PHE A O 1
ATOM 969 N N . SER A 1 128 ? -22.208 3.834 8.220 1.00 57.88 128 SER A N 1
ATOM 970 C CA . SER A 1 128 ? -22.947 4.982 8.772 1.00 57.88 128 SER A CA 1
ATOM 971 C C . SER A 1 128 ? -24.438 4.662 8.931 1.00 57.88 128 SER A C 1
ATOM 973 O O . SER A 1 128 ? -25.029 5.000 9.957 1.00 57.88 128 SER A O 1
ATOM 975 N N . GLY A 1 129 ? -25.017 3.910 7.988 1.00 54.41 129 GLY A N 1
ATOM 976 C CA . GLY A 1 129 ? -26.376 3.376 8.099 1.00 54.41 129 GLY A CA 1
ATOM 977 C C . GLY A 1 129 ? -26.578 2.416 9.282 1.00 54.41 129 GLY A C 1
ATOM 978 O O . GLY A 1 129 ? -27.658 2.409 9.873 1.00 54.41 129 GLY A O 1
ATOM 979 N N . LEU A 1 130 ? -25.545 1.652 9.668 1.00 51.50 130 LEU A N 1
ATOM 980 C CA . LEU A 1 130 ? -25.572 0.757 10.836 1.00 51.50 130 LEU A CA 1
ATOM 981 C C . LEU A 1 130 ? -25.492 1.516 12.170 1.00 51.50 130 LEU A C 1
ATOM 983 O O . LEU A 1 130 ? -26.115 1.096 13.136 1.00 51.50 130 LEU A O 1
ATOM 987 N N . PHE A 1 131 ? -24.776 2.644 12.238 1.00 51.50 131 PHE A N 1
ATOM 988 C CA . PHE A 1 131 ? -24.773 3.493 13.440 1.00 51.50 131 PHE A CA 1
ATOM 989 C C . PHE A 1 131 ? -26.037 4.337 13.587 1.00 51.50 131 PHE A C 1
ATOM 991 O O . PHE A 1 131 ? -26.473 4.591 14.706 1.00 51.50 131 PHE A O 1
ATOM 998 N N . ALA A 1 132 ? -26.630 4.768 12.470 1.00 52.50 132 ALA A N 1
ATOM 999 C CA . ALA A 1 132 ? -27.867 5.545 12.478 1.00 52.50 132 ALA A CA 1
ATOM 1000 C C . ALA A 1 132 ? -29.090 4.707 12.898 1.00 52.50 132 ALA A C 1
ATOM 1002 O O . ALA A 1 132 ? -30.085 5.252 13.373 1.00 52.50 132 ALA A O 1
ATOM 1003 N N . ARG A 1 133 ? -29.032 3.380 12.736 1.00 46.91 133 ARG A N 1
ATOM 1004 C CA . ARG A 1 133 ? -30.123 2.458 13.064 1.00 46.91 133 ARG A CA 1
ATOM 1005 C C . ARG A 1 133 ? -29.759 1.622 14.286 1.00 46.91 133 ARG A C 1
ATOM 1007 O O . ARG A 1 133 ? -29.171 0.577 14.114 1.00 46.91 133 ARG A O 1
ATOM 1014 N N . ASN A 1 134 ? -30.163 2.081 15.472 1.00 49.25 134 ASN A N 1
ATOM 1015 C CA . ASN A 1 134 ? -30.327 1.357 16.749 1.00 49.25 134 ASN A CA 1
ATOM 1016 C C . ASN A 1 134 ? -29.199 0.382 17.193 1.00 49.25 134 ASN A C 1
ATOM 1018 O O . ASN A 1 134 ? -28.795 -0.525 16.475 1.00 49.25 134 ASN A O 1
ATOM 1022 N N . SER A 1 135 ? -28.748 0.473 18.449 1.00 52.47 135 SER A N 1
ATOM 1023 C CA . SER A 1 135 ? -27.609 -0.297 19.000 1.00 52.47 135 SER A CA 1
ATOM 1024 C C . SER A 1 135 ? -27.710 -1.829 18.861 1.00 52.47 135 SER A C 1
ATOM 1026 O O . SER A 1 135 ? -26.690 -2.513 18.839 1.00 52.47 135 SER A O 1
ATOM 1028 N N . ILE A 1 136 ? -28.917 -2.369 18.680 1.00 49.06 136 ILE A N 1
ATOM 1029 C CA . ILE A 1 136 ? -29.184 -3.792 18.412 1.00 49.06 136 ILE A CA 1
ATOM 1030 C C . ILE A 1 136 ? -28.680 -4.229 17.017 1.00 49.06 136 ILE A C 1
ATOM 1032 O O . ILE A 1 136 ? -28.243 -5.365 16.847 1.00 49.06 136 ILE A O 1
ATOM 1036 N N . VAL A 1 137 ? -28.670 -3.338 16.018 1.00 49.12 137 VAL A N 1
ATOM 1037 C CA . VAL A 1 137 ? -28.214 -3.634 14.641 1.00 49.12 137 VAL A CA 1
ATOM 1038 C C . VAL A 1 137 ? -26.681 -3.594 14.522 1.00 49.12 137 VAL A C 1
ATOM 1040 O O . VAL A 1 137 ? -26.106 -4.220 13.633 1.00 49.12 137 VAL A O 1
ATOM 1043 N N . LEU A 1 138 ? -25.988 -2.946 15.467 1.00 50.62 138 LEU A N 1
ATOM 1044 C CA . LEU A 1 138 ? -24.518 -2.961 15.565 1.00 50.62 138 LEU A CA 1
ATOM 1045 C C . LEU A 1 138 ? -23.957 -4.317 16.040 1.00 50.62 138 LEU A C 1
ATOM 1047 O O . LEU A 1 138 ? -22.736 -4.503 16.090 1.00 50.62 138 LEU A O 1
ATOM 1051 N N . GLY A 1 139 ? -24.838 -5.276 16.343 1.00 51.69 139 GLY A N 1
ATOM 1052 C CA . GLY A 1 139 ? -24.478 -6.620 16.782 1.00 51.69 139 GLY A CA 1
ATOM 1053 C C . GLY A 1 139 ? -24.078 -6.696 18.250 1.00 51.69 139 GLY A C 1
ATOM 1054 O O . GLY A 1 139 ? -23.574 -7.733 18.669 1.00 51.69 139 GLY A O 1
ATOM 1055 N N . PHE A 1 140 ? -24.300 -5.632 19.035 1.00 60.03 140 PHE A N 1
ATOM 1056 C CA . PHE A 1 140 ? -24.125 -5.731 20.478 1.00 60.03 140 PHE A CA 1
ATOM 1057 C C . PHE A 1 140 ? -25.053 -6.818 21.013 1.00 60.03 140 PHE A C 1
ATOM 1059 O O . PHE A 1 140 ? -26.250 -6.829 20.711 1.00 60.03 140 PHE A O 1
ATOM 1066 N N . ALA A 1 141 ? -24.492 -7.747 21.786 1.00 59.06 141 ALA A N 1
ATOM 1067 C CA . ALA A 1 141 ? -25.296 -8.776 22.420 1.00 59.06 141 ALA A CA 1
ATOM 1068 C C . ALA A 1 141 ? -26.354 -8.099 23.303 1.00 59.06 141 ALA A C 1
ATOM 1070 O O . ALA A 1 141 ? -26.094 -7.058 23.917 1.00 59.06 141 ALA A O 1
ATOM 1071 N N . LYS A 1 142 ? -27.559 -8.679 23.365 1.00 64.06 142 LYS A N 1
ATOM 1072 C CA . LYS A 1 142 ? -28.585 -8.190 24.291 1.00 64.06 142 LYS A CA 1
ATOM 1073 C C . LYS A 1 142 ? -27.975 -8.130 25.699 1.00 64.06 142 LYS A C 1
ATOM 1075 O O . LYS A 1 142 ? -27.292 -9.086 26.074 1.00 64.06 142 LYS A O 1
ATOM 1080 N N . PRO A 1 143 ? -28.232 -7.076 26.494 1.00 62.06 143 PRO A N 1
ATOM 1081 C CA . PRO A 1 143 ? -27.657 -6.937 27.836 1.00 62.06 143 PRO A CA 1
ATOM 1082 C C . PRO A 1 143 ? -27.892 -8.155 28.744 1.00 62.06 143 PRO A C 1
ATOM 1084 O O . PRO A 1 143 ? -27.107 -8.414 29.650 1.00 62.06 143 PRO A O 1
ATOM 1087 N N . GLU A 1 144 ? -28.968 -8.897 28.481 1.00 64.56 144 GLU A N 1
ATOM 1088 C CA . GLU A 1 144 ? -29.389 -10.120 29.173 1.00 64.56 144 GLU A CA 1
ATOM 1089 C C . GLU A 1 144 ? -28.496 -11.339 28.880 1.00 64.56 144 GLU A C 1
ATOM 1091 O O . GLU A 1 144 ? -28.393 -12.230 29.714 1.00 64.56 144 GLU A O 1
ATOM 1096 N N . ALA A 1 145 ? -27.833 -11.381 27.719 1.00 68.56 145 ALA A N 1
ATOM 1097 C CA . ALA A 1 145 ? -26.961 -12.483 27.298 1.00 68.56 145 ALA A CA 1
ATOM 1098 C C . ALA A 1 145 ? -25.483 -12.264 27.676 1.00 68.56 145 ALA A C 1
ATOM 1100 O O . ALA A 1 145 ? -24.627 -13.085 27.351 1.00 68.56 145 ALA A O 1
ATOM 1101 N N . LEU A 1 146 ? -25.168 -11.134 28.316 1.00 77.06 146 LEU A N 1
ATOM 1102 C CA . LEU A 1 146 ? -23.805 -10.679 28.552 1.00 77.06 146 LEU A CA 1
ATOM 1103 C C . LEU A 1 146 ? -23.369 -11.054 29.972 1.00 77.06 146 LEU A C 1
ATOM 1105 O O . LEU A 1 146 ? -23.924 -10.559 30.955 1.00 77.06 146 LEU A O 1
ATOM 1109 N N . ASP A 1 147 ? -22.358 -11.914 30.090 1.00 85.00 147 ASP A N 1
ATOM 1110 C CA . ASP A 1 147 ? -21.776 -12.264 31.386 1.00 85.00 147 ASP A CA 1
ATOM 1111 C C . ASP A 1 147 ? -21.001 -11.064 31.954 1.00 85.00 147 ASP A C 1
ATOM 1113 O O . ASP A 1 147 ? -19.836 -10.807 31.631 1.00 85.00 147 ASP A O 1
ATOM 1117 N N . LYS A 1 148 ? -21.676 -10.306 32.822 1.00 85.38 148 LYS A N 1
ATOM 1118 C CA . LYS A 1 148 ? -21.120 -9.117 33.476 1.00 85.38 148 LYS A CA 1
ATOM 1119 C C . LYS A 1 148 ? -19.915 -9.442 34.361 1.00 85.38 148 LYS A C 1
ATOM 1121 O O . LYS A 1 148 ? -19.058 -8.575 34.537 1.00 85.38 148 LYS A O 1
ATOM 1126 N N . ARG A 1 149 ? -19.833 -10.658 34.913 1.00 88.06 149 ARG A N 1
ATOM 1127 C CA . ARG A 1 149 ? -18.709 -11.076 35.758 1.00 88.06 149 ARG A CA 1
ATOM 1128 C C . ARG A 1 149 ? -17.471 -11.304 34.901 1.00 88.06 149 ARG A C 1
ATOM 1130 O O . ARG A 1 149 ? -16.440 -10.693 35.177 1.00 88.06 149 ARG A O 1
ATOM 1137 N N . ALA A 1 150 ? -17.597 -12.094 33.836 1.00 87.38 150 ALA A N 1
ATOM 1138 C CA . ALA A 1 150 ? -16.505 -12.321 32.891 1.00 87.38 150 ALA A CA 1
ATOM 1139 C C . ALA A 1 150 ? -16.023 -11.006 32.252 1.00 87.38 150 ALA A C 1
ATOM 1141 O O . ALA A 1 150 ? -14.819 -10.759 32.154 1.00 87.38 150 ALA A O 1
ATOM 1142 N N . LEU A 1 151 ? -16.950 -10.113 31.885 1.00 88.06 151 LEU A N 1
ATOM 1143 C CA . LEU A 1 151 ? -16.606 -8.783 31.376 1.00 88.06 151 LEU A CA 1
ATOM 1144 C C . LEU A 1 151 ? -15.817 -7.958 32.407 1.00 88.06 151 LEU A C 1
ATOM 1146 O O . LEU A 1 151 ? -14.788 -7.373 32.067 1.00 88.06 151 LEU A O 1
ATOM 1150 N N . GLY A 1 152 ? -16.258 -7.949 33.669 1.00 90.31 152 GLY A N 1
ATOM 1151 C CA .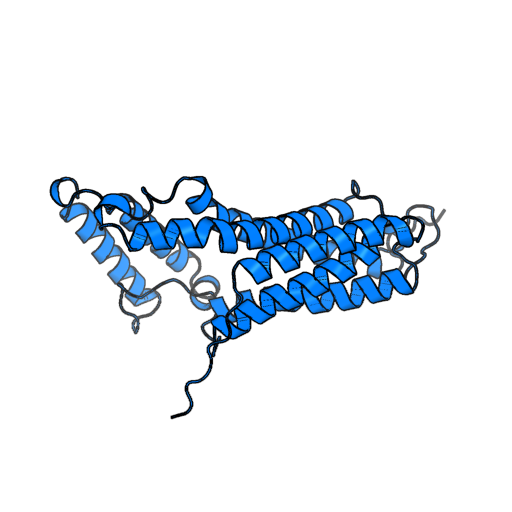 GLY A 1 152 ? -15.567 -7.256 34.758 1.00 90.31 152 GLY A CA 1
ATOM 1152 C C . GLY A 1 152 ? -14.147 -7.776 35.005 1.00 90.31 152 GLY A C 1
ATOM 1153 O O . GLY A 1 152 ? -13.239 -6.984 35.264 1.00 90.31 152 GLY A O 1
ATOM 1154 N N . GLU A 1 153 ? -13.925 -9.086 34.873 1.00 93.50 153 GLU A N 1
ATOM 1155 C CA . GLU A 1 153 ? -12.590 -9.692 34.970 1.00 93.50 153 GLU A CA 1
ATOM 1156 C C . GLU A 1 153 ? -11.668 -9.235 33.830 1.00 93.50 153 GLU A C 1
ATOM 1158 O O . GLU A 1 153 ? -10.511 -8.883 34.081 1.00 93.50 153 GLU A O 1
ATOM 1163 N N . ILE A 1 154 ? -12.174 -9.154 32.593 1.00 93.19 154 ILE A N 1
ATOM 1164 C CA . ILE A 1 154 ? -11.388 -8.638 31.461 1.00 93.19 154 ILE A CA 1
ATOM 1165 C C . ILE A 1 154 ? -11.063 -7.153 31.635 1.00 93.19 154 ILE A C 1
ATOM 1167 O O . ILE A 1 154 ? -9.920 -6.759 31.391 1.00 93.19 154 ILE A O 1
ATOM 1171 N N . ILE A 1 155 ? -12.023 -6.335 32.073 1.00 91.88 155 ILE A N 1
ATOM 1172 C CA . ILE A 1 155 ? -11.790 -4.904 32.324 1.00 91.88 155 ILE A CA 1
ATOM 1173 C C . ILE A 1 155 ? -10.706 -4.726 33.392 1.00 91.88 155 ILE A C 1
ATOM 1175 O O . ILE A 1 155 ? -9.749 -3.987 33.159 1.00 91.88 155 ILE A O 1
ATOM 1179 N N . LYS A 1 156 ? -10.775 -5.462 34.509 1.00 94.25 156 LYS A N 1
ATOM 1180 C CA . LYS A 1 156 ? -9.719 -5.438 35.535 1.00 94.25 156 LYS A CA 1
ATOM 1181 C C . LYS A 1 156 ? -8.360 -5.846 34.971 1.00 94.25 156 LYS A C 1
ATOM 1183 O O . LYS A 1 156 ? -7.377 -5.149 35.198 1.00 94.25 156 LYS A O 1
ATOM 1188 N N . ALA A 1 157 ? -8.297 -6.929 34.195 1.00 93.00 157 ALA A N 1
ATOM 1189 C CA . ALA A 1 157 ? -7.048 -7.381 33.586 1.00 93.00 157 ALA A CA 1
ATOM 1190 C C . ALA A 1 157 ? -6.448 -6.334 32.626 1.00 93.00 157 ALA A C 1
ATOM 1192 O O . ALA A 1 157 ? -5.229 -6.138 32.613 1.00 93.00 157 ALA A O 1
ATOM 1193 N N . LYS A 1 158 ? -7.287 -5.627 31.852 1.00 94.56 158 LYS A N 1
ATOM 1194 C CA . LYS A 1 158 ? -6.854 -4.504 31.006 1.00 94.56 158 LYS A CA 1
ATOM 1195 C C . LYS A 1 158 ? -6.332 -3.339 31.839 1.00 94.56 158 LYS A C 1
ATOM 1197 O O . LYS A 1 158 ? -5.260 -2.838 31.526 1.00 94.56 158 LYS A O 1
ATOM 1202 N N . GLN A 1 159 ? -7.036 -2.946 32.901 1.00 93.88 159 GLN A N 1
ATOM 1203 C CA . GLN A 1 159 ? -6.596 -1.878 33.806 1.00 93.88 159 GLN A CA 1
ATOM 1204 C C . GLN A 1 159 ? -5.237 -2.204 34.440 1.00 93.88 159 GLN A C 1
ATOM 1206 O O . GLN A 1 159 ? -4.347 -1.360 34.438 1.00 93.88 159 GLN A O 1
ATOM 1211 N N . THR A 1 160 ? -5.029 -3.443 34.902 1.00 93.94 160 THR A N 1
ATOM 1212 C CA . THR A 1 160 ? -3.734 -3.879 35.450 1.00 93.94 160 THR A CA 1
ATOM 1213 C C . THR A 1 160 ? -2.609 -3.784 34.418 1.00 93.94 160 THR A C 1
ATOM 1215 O O . THR A 1 160 ? -1.528 -3.297 34.739 1.00 93.94 160 THR A O 1
ATOM 1218 N N . LEU A 1 161 ? -2.848 -4.214 33.173 1.00 92.25 161 LEU A N 1
ATOM 1219 C CA . LEU A 1 161 ? -1.850 -4.092 32.104 1.00 92.25 161 LEU A CA 1
ATOM 1220 C C . LEU A 1 161 ? -1.608 -2.640 31.683 1.00 92.25 161 LEU A C 1
ATOM 1222 O O . LEU A 1 161 ? -0.481 -2.301 31.329 1.00 92.25 161 LEU A O 1
ATOM 1226 N N . LEU A 1 162 ? -2.642 -1.798 31.718 1.00 93.12 162 LEU A N 1
ATOM 1227 C CA . LEU A 1 162 ? -2.549 -0.394 31.336 1.00 93.12 162 LEU A CA 1
ATOM 1228 C C . LEU A 1 162 ? -1.599 0.374 32.251 1.00 93.12 162 LEU A C 1
ATOM 1230 O O . LEU A 1 162 ? -0.759 1.103 31.747 1.00 93.12 162 LEU A O 1
ATOM 1234 N N . VAL A 1 163 ? -1.631 0.115 33.562 1.00 91.62 163 VAL A N 1
ATOM 1235 C CA . VAL A 1 163 ? -0.680 0.711 34.520 1.00 91.62 163 VAL A CA 1
ATOM 1236 C C . VAL A 1 163 ? 0.778 0.428 34.134 1.00 91.62 163 VAL A C 1
ATOM 1238 O O . VAL A 1 163 ? 1.650 1.250 34.385 1.00 91.62 163 VAL A O 1
ATOM 1241 N N . SER A 1 164 ? 1.063 -0.719 33.512 1.00 90.19 164 SER A N 1
ATOM 1242 C CA . SER A 1 164 ? 2.414 -1.054 33.035 1.00 90.19 164 SER A CA 1
ATOM 1243 C C . SER A 1 164 ? 2.733 -0.525 31.631 1.00 90.19 164 SER A C 1
ATOM 1245 O O . SER A 1 164 ? 3.901 -0.492 31.259 1.00 90.19 164 SER A O 1
ATOM 1247 N N . LEU A 1 165 ? 1.721 -0.177 30.833 1.00 88.81 165 LEU A N 1
ATOM 1248 C CA . LEU A 1 165 ? 1.878 0.293 29.453 1.00 88.81 165 LEU A CA 1
ATOM 1249 C C . LEU A 1 165 ? 1.906 1.819 29.367 1.00 88.81 165 LEU A C 1
ATOM 1251 O O . LEU A 1 165 ? 2.826 2.370 28.768 1.00 88.81 165 LEU A O 1
ATOM 1255 N N . ASP A 1 166 ? 0.895 2.466 29.941 1.00 88.25 166 ASP A N 1
ATOM 1256 C CA . ASP A 1 166 ? 0.738 3.915 29.998 1.00 88.25 166 ASP A CA 1
ATOM 1257 C C . ASP A 1 166 ? -0.144 4.301 31.206 1.00 88.25 166 ASP A C 1
ATOM 1259 O O . ASP A 1 166 ? -1.375 4.234 31.128 1.00 88.25 166 ASP A O 1
ATOM 1263 N N . PRO A 1 167 ? 0.461 4.683 32.348 1.00 87.19 167 PRO A N 1
ATOM 1264 C CA . PRO A 1 167 ? -0.280 5.037 33.558 1.00 87.19 167 PRO A CA 1
ATOM 1265 C C . PRO A 1 167 ? -1.170 6.279 33.419 1.00 87.19 167 PRO A C 1
ATOM 1267 O O . PRO A 1 167 ? -2.037 6.489 34.266 1.00 87.19 167 PRO A O 1
ATOM 1270 N N . ALA A 1 168 ? -0.924 7.129 32.416 1.00 86.62 168 ALA A N 1
ATOM 1271 C CA . ALA A 1 168 ? -1.645 8.389 32.237 1.00 86.62 168 ALA A CA 1
ATOM 1272 C C . ALA A 1 168 ? -2.951 8.225 31.443 1.00 86.62 168 ALA A C 1
ATOM 1274 O O . ALA A 1 168 ? -3.772 9.141 31.408 1.00 86.62 168 ALA A O 1
ATOM 1275 N N . GLU A 1 169 ? -3.146 7.072 30.806 1.00 87.81 169 GLU A N 1
ATOM 1276 C CA . GLU A 1 169 ? -4.257 6.829 29.897 1.00 87.81 169 GLU A CA 1
ATOM 1277 C C . GLU A 1 169 ? -5.452 6.169 30.594 1.00 87.81 169 GLU A C 1
ATOM 1279 O O . GLU A 1 169 ? -5.325 5.374 31.528 1.00 87.81 169 GLU A O 1
ATOM 1284 N N . ALA A 1 170 ? -6.652 6.483 30.106 1.00 86.12 170 ALA A N 1
ATOM 1285 C CA . ALA A 1 170 ? -7.882 5.863 30.577 1.00 86.12 170 ALA A CA 1
ATOM 1286 C C . ALA A 1 170 ? -8.189 4.604 29.761 1.00 86.12 170 ALA A C 1
ATOM 1288 O O . ALA A 1 170 ? -8.193 4.633 28.532 1.00 86.12 170 ALA A O 1
ATOM 1289 N N . GLU A 1 171 ? -8.535 3.510 30.439 1.00 87.94 171 GLU A N 1
ATOM 1290 C CA . GLU A 1 171 ? -8.789 2.210 29.807 1.00 87.94 171 GLU A CA 1
ATOM 1291 C C . GLU A 1 171 ? -9.815 2.284 28.667 1.00 87.94 171 GLU A C 1
ATOM 1293 O O . GLU A 1 171 ? -9.566 1.755 27.590 1.00 87.94 171 GLU A O 1
ATOM 1298 N N . ALA A 1 172 ? -10.901 3.035 28.856 1.00 82.75 172 ALA A N 1
ATOM 1299 C CA . ALA A 1 172 ? -11.958 3.187 27.857 1.00 82.75 172 ALA A CA 1
ATOM 1300 C C . ALA A 1 172 ? -11.513 3.888 26.555 1.00 82.75 172 ALA A C 1
ATOM 1302 O O . ALA A 1 172 ? -12.199 3.781 25.538 1.00 82.75 172 ALA A O 1
ATOM 1303 N N . LEU A 1 173 ? -10.402 4.632 26.584 1.00 82.38 173 LEU A N 1
ATOM 1304 C CA . LEU A 1 173 ? -9.884 5.406 25.448 1.00 82.38 173 LEU A CA 1
ATOM 1305 C C . LEU A 1 173 ? -8.562 4.851 24.913 1.00 82.38 173 LEU A C 1
ATOM 1307 O O . LEU A 1 173 ? -8.161 5.171 23.790 1.00 82.38 173 LEU A O 1
ATOM 1311 N N . PHE A 1 174 ? -7.893 4.011 25.697 1.00 85.69 174 PHE A N 1
ATOM 1312 C CA . PHE A 1 174 ? -6.570 3.533 25.372 1.00 85.69 174 PHE A CA 1
ATOM 1313 C C . PHE A 1 174 ? -6.587 2.560 24.191 1.00 85.69 174 PHE A C 1
ATOM 1315 O O . PHE A 1 174 ? -7.386 1.626 24.091 1.00 85.69 174 PHE A O 1
ATOM 1322 N N . SER A 1 175 ? -5.618 2.736 23.297 1.00 83.81 175 SER A N 1
ATOM 1323 C CA . SER A 1 175 ? -5.267 1.725 22.308 1.00 83.81 175 SER A CA 1
ATOM 1324 C C . SER A 1 175 ? -3.750 1.701 22.113 1.00 83.81 175 SER A C 1
ATOM 1326 O O . SER A 1 175 ? -3.137 2.767 22.030 1.00 83.81 175 SER A O 1
ATOM 1328 N N . PRO A 1 176 ? -3.116 0.515 22.012 1.00 85.44 176 PRO A N 1
ATOM 1329 C CA . PRO A 1 176 ? -1.669 0.439 21.840 1.00 85.44 176 PRO A CA 1
ATOM 1330 C C . PRO A 1 176 ? -1.182 1.181 20.582 1.00 85.44 176 PRO A C 1
ATOM 1332 O O . PRO A 1 176 ? -1.469 0.783 19.448 1.00 85.44 176 PRO A O 1
ATOM 1335 N N . THR A 1 177 ? -0.415 2.255 20.785 1.00 85.38 177 THR A N 1
ATOM 1336 C CA . THR A 1 177 ? 0.262 3.027 19.721 1.00 85.38 177 THR A CA 1
ATOM 1337 C C . THR A 1 177 ? 1.561 2.353 19.263 1.00 85.38 177 THR A C 1
ATOM 1339 O O . THR A 1 177 ? 2.063 1.447 19.927 1.00 85.38 177 THR A O 1
ATOM 1342 N N . LEU A 1 178 ? 2.153 2.802 18.146 1.00 81.75 178 LEU A N 1
ATOM 1343 C CA . LEU A 1 178 ? 3.422 2.251 17.637 1.00 81.75 178 LEU A CA 1
ATOM 1344 C C . LEU A 1 178 ? 4.534 2.273 18.695 1.00 81.75 178 LEU A C 1
ATOM 1346 O O . LEU A 1 178 ? 5.296 1.319 18.805 1.00 81.75 178 LEU A O 1
ATOM 1350 N N . ARG A 1 179 ? 4.588 3.333 19.507 1.00 85.69 179 ARG A N 1
ATOM 1351 C CA . ARG A 1 179 ? 5.549 3.457 20.606 1.00 85.69 179 ARG A CA 1
ATOM 1352 C C . ARG A 1 179 ? 5.419 2.296 21.597 1.00 85.69 179 ARG A C 1
ATOM 1354 O O . ARG A 1 179 ? 6.424 1.682 21.935 1.00 85.69 179 ARG A O 1
ATOM 1361 N N . HIS A 1 180 ? 4.198 1.946 21.999 1.00 88.62 180 HIS A N 1
ATOM 1362 C CA . HIS A 1 180 ? 3.949 0.813 22.897 1.00 88.62 180 HIS A CA 1
ATOM 1363 C C . HIS A 1 180 ? 4.386 -0.516 22.281 1.00 88.62 180 HIS A C 1
ATOM 1365 O O . HIS A 1 180 ? 4.993 -1.340 22.959 1.00 88.62 180 HIS A O 1
ATOM 1371 N N . TRP A 1 181 ? 4.136 -0.706 20.983 1.00 86.00 181 TRP A N 1
ATOM 1372 C CA . TRP A 1 181 ? 4.564 -1.904 20.260 1.00 86.00 181 TRP A CA 1
ATOM 1373 C C . TRP A 1 181 ? 6.086 -2.048 20.183 1.00 86.00 181 TRP A C 1
ATOM 1375 O O . TRP A 1 181 ? 6.579 -3.170 20.228 1.00 86.00 181 TRP A O 1
ATOM 1385 N N . LEU A 1 182 ? 6.820 -0.936 20.087 1.00 87.19 182 LEU A N 1
ATOM 1386 C CA . LEU A 1 182 ? 8.283 -0.941 20.036 1.00 87.19 182 LEU A CA 1
ATOM 1387 C C . LEU A 1 182 ? 8.920 -1.124 21.420 1.00 87.19 182 LEU A C 1
ATOM 1389 O O . LEU A 1 182 ? 9.880 -1.875 21.547 1.00 87.19 182 LEU A O 1
ATOM 1393 N N . ILE A 1 183 ? 8.391 -0.460 22.452 1.00 90.38 183 ILE A N 1
ATOM 1394 C CA . ILE A 1 183 ? 8.978 -0.489 23.803 1.00 90.38 183 ILE A CA 1
ATOM 1395 C C . ILE A 1 183 ? 8.510 -1.726 24.589 1.00 90.38 183 ILE A C 1
ATOM 1397 O O . ILE A 1 183 ? 9.298 -2.380 25.269 1.00 90.38 183 ILE A O 1
ATOM 1401 N N . HIS A 1 184 ? 7.227 -2.078 24.483 1.00 90.94 184 HIS A N 1
ATOM 1402 C CA . HIS A 1 184 ? 6.586 -3.146 25.253 1.00 90.94 184 HIS A CA 1
ATOM 1403 C C . HIS A 1 184 ? 5.758 -4.084 24.349 1.00 90.94 184 HIS A C 1
ATOM 1405 O O . HIS A 1 184 ? 4.532 -4.180 24.506 1.00 90.94 184 HIS A O 1
ATOM 1411 N N . PRO A 1 185 ? 6.391 -4.814 23.407 1.00 89.88 185 PRO A N 1
ATOM 1412 C CA . PRO A 1 185 ? 5.686 -5.629 22.412 1.00 89.88 185 PRO A CA 1
ATOM 1413 C C . PRO A 1 185 ? 4.795 -6.701 23.048 1.00 89.88 185 PRO A C 1
ATOM 1415 O O . PRO A 1 185 ? 3.629 -6.843 22.680 1.00 89.88 185 PRO A O 1
ATOM 1418 N N . ALA A 1 186 ? 5.312 -7.424 24.046 1.00 92.88 186 ALA A N 1
ATOM 1419 C CA . ALA A 1 186 ? 4.577 -8.498 24.711 1.00 92.88 186 ALA A CA 1
ATOM 1420 C C . ALA A 1 186 ? 3.361 -7.978 25.501 1.00 92.88 186 ALA A C 1
ATOM 1422 O O . ALA A 1 186 ? 2.282 -8.569 25.436 1.00 92.88 186 ALA A O 1
ATOM 1423 N N . LEU A 1 187 ? 3.506 -6.857 26.218 1.00 91.81 187 LEU A N 1
ATOM 1424 C CA . LEU A 1 187 ? 2.401 -6.249 26.968 1.00 91.81 187 LEU A CA 1
ATOM 1425 C C . LEU A 1 187 ? 1.335 -5.684 26.023 1.00 91.81 187 LEU A C 1
ATOM 1427 O O . LEU A 1 187 ? 0.147 -5.922 26.239 1.00 91.81 187 LEU A O 1
ATOM 1431 N N . SER A 1 188 ? 1.755 -5.032 24.934 1.00 91.00 188 SER A N 1
ATOM 1432 C CA . SER A 1 188 ? 0.859 -4.525 23.886 1.00 91.00 188 SER A CA 1
ATOM 1433 C C . SER A 1 188 ? 0.040 -5.651 23.246 1.00 91.00 188 SER A C 1
ATOM 1435 O O . SER A 1 188 ? -1.173 -5.517 23.075 1.00 91.00 188 SER A O 1
ATOM 1437 N N . LEU A 1 189 ? 0.674 -6.799 22.971 1.00 91.19 189 LEU A N 1
ATOM 1438 C CA . LEU A 1 189 ? 0.006 -8.015 22.492 1.00 91.19 189 LEU A CA 1
ATOM 1439 C C . LEU A 1 189 ? -1.043 -8.533 23.478 1.00 91.19 189 LEU A C 1
ATOM 1441 O O . LEU A 1 189 ? -2.176 -8.810 23.078 1.00 91.19 189 LEU A O 1
ATOM 1445 N N . ARG A 1 190 ? -0.687 -8.650 24.763 1.00 92.50 190 ARG A N 1
ATOM 1446 C CA . ARG A 1 190 ? -1.602 -9.138 25.809 1.00 92.50 190 ARG A CA 1
ATOM 1447 C C . ARG A 1 190 ? -2.796 -8.204 25.990 1.00 92.50 190 ARG A C 1
ATOM 1449 O O . ARG A 1 190 ? -3.929 -8.683 26.035 1.00 92.50 190 ARG A O 1
ATOM 1456 N N . TYR A 1 191 ? -2.558 -6.893 26.019 1.00 93.06 191 TYR A N 1
ATOM 1457 C CA . TYR A 1 191 ? -3.624 -5.896 26.097 1.00 93.06 191 TYR A CA 1
ATOM 1458 C C . TYR A 1 191 ? -4.551 -5.986 24.876 1.00 93.06 191 TYR A C 1
ATOM 1460 O O . TYR A 1 191 ? -5.770 -6.085 25.019 1.00 93.06 191 TYR A O 1
ATOM 1468 N N . GLN A 1 192 ? -3.987 -6.056 23.664 1.00 91.12 192 GLN A N 1
ATOM 1469 C CA . GLN A 1 192 ? -4.766 -6.184 22.431 1.00 91.12 192 GLN A CA 1
ATOM 1470 C C . GLN A 1 192 ? -5.594 -7.479 22.388 1.00 91.12 192 GLN A C 1
ATOM 1472 O O . GLN A 1 192 ? -6.719 -7.472 21.880 1.00 91.12 192 GLN A O 1
ATOM 1477 N N . ALA A 1 193 ? -5.065 -8.586 22.919 1.00 91.00 193 ALA A N 1
ATOM 1478 C CA . ALA A 1 193 ? -5.792 -9.847 23.030 1.00 91.00 193 ALA A CA 1
ATOM 1479 C C . ALA A 1 193 ? -6.997 -9.731 23.978 1.00 91.00 193 ALA A C 1
ATOM 1481 O O . ALA A 1 193 ? -8.078 -10.211 23.637 1.00 91.00 193 ALA A O 1
ATOM 1482 N N . LEU A 1 194 ? -6.848 -9.056 25.123 1.00 92.25 194 LEU A N 1
ATOM 1483 C CA . LEU A 1 194 ? -7.957 -8.797 26.050 1.00 92.25 194 LEU A CA 1
ATOM 1484 C C . LEU A 1 194 ? -9.009 -7.862 25.446 1.00 92.25 194 LEU A C 1
ATOM 1486 O O . LEU A 1 194 ? -10.195 -8.171 25.524 1.00 92.25 194 LEU A O 1
ATOM 1490 N N . ALA A 1 195 ? -8.593 -6.787 24.773 1.00 88.50 195 ALA A N 1
ATOM 1491 C CA . ALA A 1 195 ? -9.508 -5.890 24.064 1.00 88.50 195 ALA A CA 1
ATOM 1492 C C . ALA A 1 195 ? -10.298 -6.622 22.960 1.00 88.50 195 ALA A C 1
ATOM 1494 O O . ALA A 1 195 ? -11.487 -6.384 22.767 1.00 88.50 195 ALA A O 1
ATOM 1495 N N . ASN A 1 196 ? -9.667 -7.570 22.253 1.00 85.50 196 ASN A N 1
ATOM 1496 C CA . ASN A 1 196 ? -10.364 -8.406 21.271 1.00 85.50 196 ASN A CA 1
ATOM 1497 C C . ASN A 1 196 ? -11.370 -9.366 21.930 1.00 85.50 196 ASN A C 1
ATOM 1499 O O . ASN A 1 196 ? -12.446 -9.578 21.373 1.00 85.50 196 ASN A O 1
ATOM 1503 N N . LYS A 1 197 ? -11.035 -9.941 23.094 1.00 86.38 197 LYS A N 1
ATOM 1504 C CA . LYS A 1 197 ? -11.948 -10.806 23.861 1.00 86.38 197 LYS A CA 1
ATOM 1505 C C . LYS A 1 197 ? -13.157 -10.034 24.379 1.00 86.38 197 LYS A C 1
ATOM 1507 O O . LYS A 1 197 ? -14.278 -10.503 24.230 1.00 86.38 197 LYS A O 1
ATOM 1512 N N . GLU A 1 198 ? -12.940 -8.844 24.932 1.00 86.62 198 GLU A N 1
ATOM 1513 C CA . GLU A 1 198 ? -14.026 -7.947 25.326 1.00 86.62 198 GLU A CA 1
ATOM 1514 C C . GLU A 1 198 ? -14.923 -7.614 24.135 1.00 86.62 198 GLU A C 1
ATOM 1516 O O . GLU A 1 198 ? -16.131 -7.814 24.222 1.00 86.62 198 GLU A O 1
ATOM 1521 N N . ALA A 1 199 ? -14.340 -7.167 23.014 1.00 80.25 199 ALA A N 1
ATOM 1522 C CA . ALA A 1 199 ? -15.098 -6.834 21.811 1.00 80.25 199 ALA A CA 1
ATOM 1523 C C . ALA A 1 199 ? -15.970 -8.012 21.341 1.00 80.25 199 ALA A C 1
ATOM 1525 O O . ALA A 1 199 ? -17.122 -7.811 20.963 1.00 80.25 199 ALA A O 1
ATOM 1526 N N . ALA A 1 200 ? -15.448 -9.241 21.416 1.00 79.75 200 ALA A N 1
ATOM 1527 C CA . ALA A 1 200 ? -16.205 -10.446 21.097 1.00 79.75 200 ALA A CA 1
ATOM 1528 C C . ALA A 1 200 ? -17.365 -10.697 22.080 1.00 79.75 200 ALA A C 1
ATOM 1530 O O . ALA A 1 200 ? -18.469 -10.998 21.629 1.00 79.75 200 ALA A O 1
ATOM 1531 N N . MET A 1 201 ? -17.145 -10.534 23.392 1.00 79.88 201 MET A N 1
ATOM 1532 C CA . MET A 1 201 ? -18.182 -10.736 24.418 1.00 79.88 201 MET A CA 1
ATOM 1533 C C . MET A 1 201 ? -19.311 -9.714 24.332 1.00 79.88 201 MET A C 1
ATOM 1535 O O . MET A 1 201 ? -20.476 -10.072 24.479 1.00 79.88 201 MET A O 1
ATOM 1539 N N . VAL A 1 202 ? -18.988 -8.448 24.062 1.00 77.94 202 VAL A N 1
ATOM 1540 C CA . VAL A 1 202 ? -20.019 -7.413 23.908 1.00 77.94 202 VAL A CA 1
ATOM 1541 C C . VAL A 1 202 ? -20.730 -7.497 22.556 1.00 77.94 202 VAL A C 1
ATOM 1543 O O . VAL A 1 202 ? -21.673 -6.752 22.321 1.00 77.94 202 VAL A O 1
ATOM 1546 N N . GLY A 1 203 ? -20.299 -8.389 21.659 1.00 67.44 203 GLY A N 1
ATOM 1547 C CA . GLY A 1 203 ? -20.822 -8.493 20.297 1.00 67.44 203 GLY A CA 1
ATOM 1548 C C . GLY A 1 203 ? -20.396 -7.333 19.390 1.00 67.44 203 GLY A C 1
ATOM 1549 O O . GLY A 1 203 ? -20.865 -7.211 18.258 1.00 67.44 203 GLY A O 1
ATOM 1550 N N . ALA A 1 204 ? -19.463 -6.487 19.840 1.00 61.59 204 ALA A N 1
ATOM 1551 C CA . ALA A 1 204 ? -18.934 -5.410 19.020 1.00 61.59 204 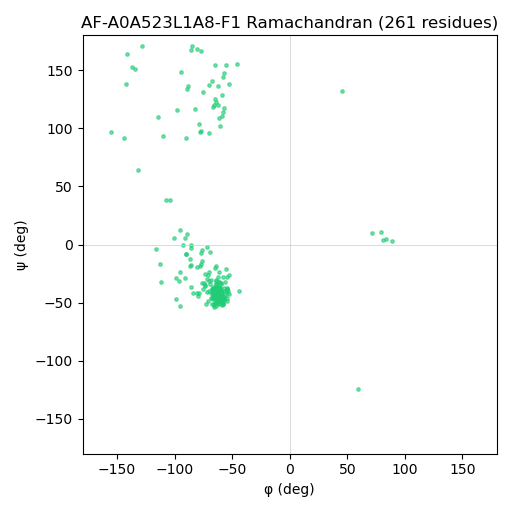ALA A CA 1
ATOM 1552 C C . ALA A 1 204 ? -18.346 -6.017 17.741 1.00 61.59 204 ALA A C 1
ATOM 1554 O O . ALA A 1 204 ? -17.372 -6.770 17.791 1.00 61.59 204 ALA A O 1
ATOM 1555 N N . ARG A 1 205 ? -18.927 -5.635 16.593 1.00 57.38 205 ARG A N 1
ATOM 1556 C CA . ARG A 1 205 ? -18.606 -6.095 15.225 1.00 57.38 205 ARG A CA 1
ATOM 1557 C C . ARG A 1 205 ? -19.348 -7.339 14.726 1.00 57.38 205 ARG A C 1
ATOM 1559 O O . ARG A 1 205 ? -19.099 -7.705 13.584 1.00 57.38 205 ARG A O 1
ATOM 1566 N N . GLN A 1 206 ? -20.289 -7.936 15.463 1.00 58.62 206 GLN A N 1
ATOM 1567 C CA . GLN A 1 206 ? -21.112 -9.022 14.894 1.00 58.62 206 GLN A CA 1
ATOM 1568 C C . GLN A 1 206 ? -21.988 -8.542 13.719 1.00 58.62 206 GLN A C 1
ATOM 1570 O O . GLN A 1 206 ? -22.201 -9.292 12.771 1.00 58.62 206 GLN A O 1
ATOM 1575 N N . GLY A 1 207 ? -22.420 -7.272 13.722 1.00 54.19 207 GLY A N 1
ATOM 1576 C CA . GLY A 1 207 ? -23.142 -6.663 12.593 1.00 54.19 207 GLY A CA 1
ATOM 1577 C C . GLY A 1 207 ? -22.247 -6.256 11.411 1.00 54.19 207 GLY A C 1
ATOM 1578 O O . GLY A 1 207 ? -22.724 -6.056 10.296 1.00 54.19 207 GLY A O 1
ATOM 1579 N N . ALA A 1 208 ? -20.933 -6.153 11.625 1.00 57.56 208 ALA A N 1
ATOM 1580 C CA . ALA A 1 208 ? -19.957 -5.862 10.583 1.00 57.56 208 ALA A CA 1
ATOM 1581 C C . ALA A 1 208 ? -19.485 -7.193 9.982 1.00 57.56 208 ALA A C 1
ATOM 1583 O O . ALA A 1 208 ? -18.557 -7.805 10.502 1.00 57.56 208 ALA A O 1
ATOM 1584 N N . GLY A 1 209 ? -20.141 -7.660 8.914 1.00 64.31 209 GLY A N 1
ATOM 1585 C CA . GLY A 1 209 ? -19.860 -8.964 8.295 1.00 64.31 209 GLY A CA 1
ATOM 1586 C C . GLY A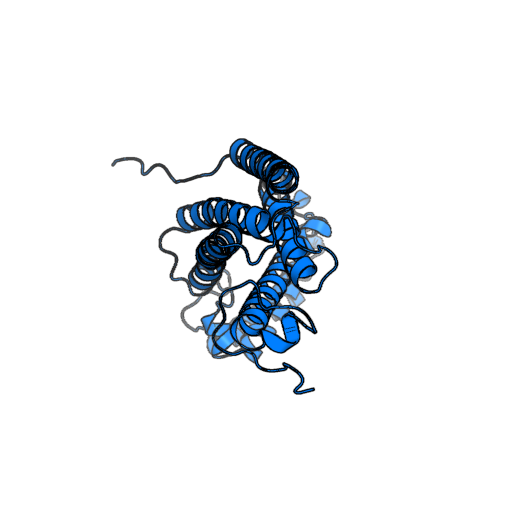 1 209 ? -18.364 -9.263 8.086 1.00 64.31 209 GLY A C 1
ATOM 1587 O O . GLY A 1 209 ? -17.545 -8.352 7.956 1.00 64.31 209 GLY A O 1
ATOM 1588 N N . VAL A 1 210 ? -18.009 -10.554 8.026 1.00 66.69 210 VAL A N 1
ATOM 1589 C CA . VAL A 1 210 ? -16.624 -11.086 8.008 1.00 66.69 210 VAL A CA 1
ATOM 1590 C C . VAL A 1 210 ? -15.686 -10.310 7.074 1.00 66.69 210 VAL A C 1
ATOM 1592 O O . VAL A 1 210 ? -14.549 -10.014 7.443 1.00 66.69 210 VAL A O 1
ATOM 1595 N N . LEU A 1 211 ? -16.178 -9.909 5.899 1.00 66.81 211 LEU A N 1
ATOM 1596 C CA . LEU A 1 211 ? -15.428 -9.113 4.930 1.00 66.81 211 LEU A CA 1
ATOM 1597 C C . LEU A 1 211 ? -14.870 -7.815 5.539 1.00 66.81 211 LEU A C 1
ATOM 1599 O O . LEU A 1 211 ? -13.691 -7.524 5.369 1.00 66.81 211 LEU A O 1
ATOM 1603 N N . LEU A 1 212 ? -15.671 -7.057 6.293 1.00 69.62 212 LEU A N 1
ATOM 1604 C CA . LEU A 1 212 ? -15.256 -5.794 6.914 1.00 69.62 212 LEU A CA 1
ATOM 1605 C C . LEU A 1 212 ? -14.326 -6.016 8.115 1.00 69.62 212 LEU A C 1
ATOM 1607 O O . LEU A 1 212 ? -13.395 -5.240 8.336 1.00 69.62 212 LEU A O 1
ATOM 1611 N N . ALA A 1 213 ? -14.546 -7.092 8.873 1.00 70.06 213 ALA A N 1
ATOM 1612 C CA . ALA A 1 213 ? -13.699 -7.438 10.011 1.00 70.06 213 ALA A CA 1
ATOM 1613 C C . ALA A 1 213 ? -12.251 -7.744 9.582 1.00 70.06 213 ALA A C 1
ATOM 1615 O O . ALA A 1 213 ? -11.298 -7.375 10.278 1.00 70.06 213 ALA A O 1
ATOM 1616 N N . TRP A 1 214 ? -12.081 -8.380 8.419 1.00 79.88 214 TRP A N 1
ATOM 1617 C CA . TRP A 1 214 ? -10.771 -8.756 7.887 1.00 79.88 214 TRP A CA 1
ATOM 1618 C C . TRP A 1 214 ? -10.182 -7.746 6.908 1.00 79.88 214 TRP A C 1
ATOM 1620 O O . TRP A 1 214 ? -8.958 -7.669 6.801 1.00 79.88 214 TRP A O 1
ATOM 1630 N N . SER A 1 215 ? -10.998 -6.924 6.248 1.00 83.94 215 SER A N 1
ATOM 1631 C CA . SER A 1 215 ? -10.534 -6.038 5.176 1.00 83.94 215 SER A CA 1
ATOM 1632 C C . SER A 1 215 ? -9.420 -5.084 5.604 1.00 83.94 215 SER A C 1
ATOM 1634 O O . SER A 1 215 ? -8.451 -4.904 4.870 1.00 83.94 215 SER A O 1
ATOM 1636 N N . ARG A 1 216 ? -9.493 -4.524 6.819 1.00 83.00 216 ARG A N 1
ATOM 1637 C CA . ARG A 1 216 ? -8.422 -3.676 7.361 1.00 83.00 216 ARG A CA 1
ATOM 1638 C C . ARG A 1 216 ? -7.122 -4.457 7.548 1.00 83.00 216 ARG A C 1
ATOM 1640 O O . ARG A 1 216 ? -6.054 -3.930 7.256 1.00 83.00 216 ARG A O 1
ATOM 1647 N N . ARG A 1 217 ? -7.195 -5.687 8.065 1.00 86.25 217 ARG A N 1
ATOM 1648 C CA . ARG A 1 217 ? -6.010 -6.533 8.289 1.00 86.25 217 ARG A CA 1
ATOM 1649 C C . ARG A 1 217 ? -5.381 -6.931 6.961 1.00 86.25 217 ARG A C 1
ATOM 1651 O O . ARG A 1 217 ? -4.171 -6.810 6.821 1.00 86.25 217 ARG A O 1
ATOM 1658 N N . ILE A 1 218 ? -6.211 -7.316 5.994 1.00 90.75 218 ILE A N 1
ATOM 1659 C CA . ILE A 1 218 ? -5.782 -7.662 4.638 1.00 90.75 218 ILE A CA 1
ATOM 1660 C C . ILE A 1 218 ? -5.118 -6.455 3.967 1.00 90.75 218 ILE A C 1
ATOM 1662 O O . ILE A 1 218 ? -4.018 -6.600 3.453 1.00 90.75 218 ILE A O 1
ATOM 1666 N N . HIS A 1 219 ? -5.712 -5.257 4.042 1.00 92.75 219 HIS A N 1
ATOM 1667 C CA . HIS A 1 219 ? -5.098 -4.039 3.498 1.00 92.75 219 HIS A CA 1
ATOM 1668 C C . HIS A 1 219 ? -3.732 -3.758 4.136 1.00 92.75 219 HIS A C 1
ATOM 1670 O O . HIS A 1 219 ? -2.764 -3.489 3.437 1.00 92.75 219 HIS A O 1
ATOM 1676 N N . MET A 1 220 ? -3.628 -3.855 5.466 1.00 90.94 220 MET A N 1
ATOM 1677 C CA . MET A 1 220 ? -2.358 -3.633 6.166 1.00 90.94 220 MET A CA 1
ATOM 1678 C C . MET A 1 220 ? -1.293 -4.674 5.800 1.00 90.94 220 MET A C 1
ATOM 1680 O O . MET A 1 220 ? -0.130 -4.312 5.655 1.00 90.94 220 MET A O 1
ATOM 1684 N N . LEU A 1 221 ? -1.679 -5.946 5.662 1.00 94.25 221 LEU A N 1
ATOM 1685 C CA . LEU A 1 221 ? -0.771 -7.017 5.254 1.00 94.25 221 LEU A CA 1
ATOM 1686 C C . LEU A 1 221 ? -0.310 -6.823 3.806 1.00 94.25 221 LEU A C 1
ATOM 1688 O O . LEU A 1 221 ? 0.885 -6.884 3.541 1.00 94.25 221 LEU A O 1
ATOM 1692 N N . ALA A 1 222 ? -1.236 -6.529 2.893 1.00 96.31 222 ALA A N 1
ATOM 1693 C CA . ALA A 1 222 ? -0.917 -6.232 1.503 1.00 96.31 222 ALA A CA 1
ATOM 1694 C C . ALA A 1 222 ? -0.000 -5.006 1.387 1.00 96.31 222 ALA A C 1
ATOM 1696 O O . ALA A 1 222 ? 0.960 -5.048 0.630 1.00 96.31 222 ALA A O 1
ATOM 1697 N N . ALA A 1 223 ? -0.229 -3.957 2.185 1.00 95.62 223 ALA A N 1
ATOM 1698 C CA . ALA A 1 223 ? 0.636 -2.779 2.229 1.00 95.62 223 ALA A CA 1
ATOM 1699 C C . ALA A 1 223 ? 2.042 -3.121 2.739 1.00 95.62 223 ALA A C 1
ATOM 1701 O O . ALA A 1 223 ? 3.026 -2.664 2.168 1.00 95.62 223 ALA A O 1
ATOM 1702 N N . LEU A 1 224 ? 2.155 -3.950 3.782 1.00 95.25 224 LEU A N 1
ATOM 1703 C CA . LEU A 1 224 ? 3.451 -4.415 4.279 1.00 95.25 224 LEU A CA 1
ATOM 1704 C C . LEU A 1 224 ? 4.209 -5.206 3.206 1.00 95.25 224 LEU A C 1
ATOM 1706 O O . LEU A 1 224 ? 5.366 -4.900 2.930 1.00 95.25 224 LEU A O 1
ATOM 1710 N N . LEU A 1 225 ? 3.553 -6.193 2.591 1.00 97.25 225 LEU A N 1
ATOM 1711 C CA . LEU A 1 225 ? 4.142 -7.005 1.524 1.00 97.25 225 LEU A CA 1
ATOM 1712 C C . LEU A 1 225 ? 4.531 -6.151 0.317 1.00 97.25 225 LEU A C 1
ATOM 1714 O O . LEU A 1 225 ? 5.608 -6.341 -0.236 1.00 97.25 225 LEU A O 1
ATOM 1718 N N . PHE A 1 226 ? 3.695 -5.176 -0.045 1.00 97.69 226 PHE A N 1
ATOM 1719 C CA . PHE A 1 226 ? 3.984 -4.215 -1.101 1.00 97.69 226 PHE A CA 1
ATOM 1720 C C . PHE A 1 226 ? 5.273 -3.439 -0.816 1.00 97.69 226 PHE A C 1
ATOM 1722 O O . PHE A 1 226 ? 6.151 -3.405 -1.670 1.00 97.69 226 PHE A O 1
ATOM 1729 N N . TYR A 1 227 ? 5.433 -2.865 0.382 1.00 97.38 227 TYR A N 1
ATOM 1730 C CA . TYR A 1 227 ? 6.642 -2.106 0.715 1.00 97.38 227 TYR A CA 1
ATOM 1731 C C . TYR A 1 227 ? 7.896 -2.976 0.802 1.00 97.38 227 TYR A C 1
ATOM 1733 O O . TYR A 1 227 ? 8.956 -2.547 0.351 1.00 97.38 227 TYR A O 1
ATOM 1741 N N . LEU A 1 228 ? 7.789 -4.191 1.348 1.00 97.25 228 LEU A N 1
ATOM 1742 C CA . LEU A 1 228 ? 8.905 -5.139 1.362 1.00 97.25 228 LEU A CA 1
ATOM 1743 C C . LEU A 1 228 ? 9.306 -5.539 -0.062 1.00 97.25 228 LEU A C 1
ATOM 1745 O O . LEU A 1 228 ? 10.490 -5.539 -0.385 1.00 97.25 228 LEU A O 1
ATOM 1749 N N . GLY A 1 229 ? 8.323 -5.821 -0.919 1.00 97.38 229 GLY A N 1
ATOM 1750 C CA . GLY A 1 229 ? 8.541 -6.142 -2.325 1.00 97.38 229 GLY A CA 1
ATOM 1751 C C . GLY A 1 229 ? 9.132 -4.973 -3.112 1.00 97.38 229 GLY A C 1
ATOM 1752 O O . GLY A 1 229 ? 10.075 -5.172 -3.867 1.00 97.38 229 GLY A O 1
ATOM 1753 N N . LEU A 1 230 ? 8.643 -3.749 -2.891 1.00 96.94 230 LEU A N 1
ATOM 1754 C CA . LEU A 1 230 ? 9.179 -2.533 -3.507 1.00 96.94 230 LEU A CA 1
ATOM 1755 C C . LEU A 1 230 ? 10.635 -2.294 -3.096 1.00 96.94 230 LEU A C 1
ATOM 1757 O O . LEU A 1 230 ? 11.476 -2.031 -3.951 1.00 96.94 230 LEU A O 1
ATOM 1761 N N . LEU A 1 231 ? 10.948 -2.420 -1.803 1.00 97.06 231 LEU A N 1
ATOM 1762 C CA . LEU A 1 231 ? 12.317 -2.275 -1.310 1.00 97.06 231 LEU A CA 1
ATOM 1763 C C . LEU A 1 231 ? 13.236 -3.349 -1.901 1.00 97.06 231 LEU A C 1
ATOM 1765 O O . LEU A 1 231 ? 14.319 -3.025 -2.381 1.00 97.06 231 LEU A O 1
ATOM 1769 N N . ALA A 1 232 ? 12.796 -4.610 -1.902 1.00 97.25 232 ALA A N 1
ATOM 1770 C CA . ALA A 1 232 ? 13.545 -5.707 -2.503 1.00 97.25 232 ALA A CA 1
ATOM 1771 C C . ALA A 1 232 ? 13.776 -5.471 -4.001 1.00 97.25 232 ALA A C 1
ATOM 1773 O O . ALA A 1 232 ? 14.897 -5.630 -4.472 1.00 97.25 232 ALA A O 1
ATOM 1774 N N . HIS A 1 233 ? 12.750 -5.028 -4.731 1.00 96.50 233 HIS A N 1
ATOM 1775 C CA . HIS A 1 233 ? 12.858 -4.679 -6.143 1.00 96.50 233 HIS A CA 1
ATOM 1776 C C . HIS A 1 233 ? 13.907 -3.586 -6.369 1.00 96.50 233 HIS A C 1
ATOM 1778 O O . HIS A 1 233 ? 14.816 -3.804 -7.161 1.00 96.50 233 HIS A O 1
ATOM 1784 N N . ILE A 1 234 ? 13.847 -2.473 -5.625 1.00 96.00 234 ILE A N 1
ATOM 1785 C CA . ILE A 1 234 ? 14.826 -1.374 -5.710 1.00 96.00 234 ILE A CA 1
ATOM 1786 C C . ILE A 1 234 ? 16.248 -1.879 -5.430 1.00 96.00 234 ILE A C 1
ATOM 1788 O O . ILE A 1 234 ? 17.169 -1.564 -6.180 1.00 96.00 234 ILE A O 1
ATOM 1792 N N . ILE A 1 235 ? 16.437 -2.680 -4.377 1.00 96.75 235 ILE A N 1
ATOM 1793 C CA . ILE A 1 235 ? 17.752 -3.240 -4.033 1.00 96.75 235 ILE A CA 1
ATOM 1794 C C . ILE A 1 235 ? 18.271 -4.131 -5.165 1.00 96.75 235 ILE A C 1
ATOM 1796 O O . ILE A 1 235 ? 19.427 -4.006 -5.566 1.00 96.75 235 ILE A O 1
ATOM 1800 N N . VAL A 1 236 ? 17.422 -5.011 -5.697 1.00 96.38 236 VAL A N 1
ATOM 1801 C CA . VAL A 1 236 ? 17.802 -5.935 -6.767 1.00 96.38 236 VAL A CA 1
ATOM 1802 C C . VAL A 1 236 ? 18.173 -5.174 -8.037 1.00 96.38 236 VAL A C 1
ATOM 1804 O O . VAL A 1 236 ? 19.249 -5.411 -8.575 1.00 96.38 236 VAL A O 1
ATOM 1807 N N . VAL A 1 237 ? 17.350 -4.226 -8.493 1.00 94.56 237 VAL A N 1
ATOM 1808 C CA . VAL A 1 237 ? 17.627 -3.512 -9.752 1.00 94.56 237 VAL A CA 1
ATOM 1809 C C . VAL A 1 237 ? 18.800 -2.536 -9.641 1.00 94.56 237 VAL A C 1
ATOM 1811 O O . VAL A 1 237 ? 19.495 -2.338 -10.633 1.00 94.56 237 VAL A O 1
ATOM 1814 N N . LEU A 1 238 ? 19.064 -1.954 -8.463 1.00 95.88 238 LEU A N 1
ATOM 1815 C CA . LEU A 1 238 ? 20.178 -1.013 -8.284 1.00 95.88 238 LEU A CA 1
ATOM 1816 C C . LEU A 1 238 ? 21.515 -1.689 -7.965 1.00 95.88 238 LEU A C 1
ATOM 1818 O O . LEU A 1 238 ? 22.548 -1.184 -8.400 1.00 95.88 238 LEU A O 1
ATOM 1822 N N . PHE A 1 239 ? 21.527 -2.780 -7.194 1.00 96.94 239 PHE A N 1
ATOM 1823 C CA . PHE A 1 239 ? 22.777 -3.391 -6.719 1.00 96.94 239 PHE A CA 1
ATOM 1824 C C . PHE A 1 239 ? 23.074 -4.758 -7.336 1.00 96.94 239 PHE A C 1
ATOM 1826 O O . PHE A 1 239 ? 24.238 -5.107 -7.531 1.00 96.94 239 PHE A O 1
ATOM 1833 N N . PHE A 1 240 ? 22.035 -5.528 -7.654 1.00 96.25 240 PHE A N 1
ATOM 1834 C CA . PHE A 1 240 ? 22.139 -6.851 -8.273 1.00 96.25 240 PHE A CA 1
ATOM 1835 C C . PHE A 1 240 ? 21.700 -6.792 -9.739 1.00 96.25 240 PHE A C 1
ATOM 1837 O O . PHE A 1 240 ? 21.029 -7.696 -10.240 1.00 96.25 240 PHE A O 1
ATOM 1844 N N . ALA A 1 241 ? 22.053 -5.703 -10.429 1.00 94.31 241 ALA A N 1
ATOM 1845 C CA . ALA A 1 241 ? 21.601 -5.457 -11.792 1.00 94.31 241 ALA A CA 1
ATOM 1846 C C . ALA A 1 241 ? 22.070 -6.547 -12.768 1.00 94.31 241 ALA A C 1
ATOM 1848 O O . ALA A 1 241 ? 21.329 -6.902 -13.677 1.00 94.31 241 ALA A O 1
ATOM 1849 N N . GLY A 1 242 ? 23.251 -7.132 -12.530 1.00 93.75 242 GLY A N 1
ATOM 1850 C CA . GLY A 1 242 ? 23.758 -8.275 -13.287 1.00 93.75 242 GLY A CA 1
ATOM 1851 C C . GLY A 1 242 ? 22.872 -9.511 -13.148 1.00 93.75 242 GLY A C 1
ATOM 1852 O O . GLY A 1 242 ? 22.460 -10.084 -14.149 1.00 93.75 242 GLY A O 1
ATOM 1853 N N . TYR A 1 243 ? 22.496 -9.869 -11.917 1.00 93.38 243 TYR A N 1
ATOM 1854 C CA . TYR A 1 243 ? 21.528 -10.945 -11.673 1.00 93.38 243 TYR A CA 1
ATOM 1855 C C . TYR A 1 243 ? 20.159 -10.650 -12.305 1.00 93.38 243 TYR A C 1
ATOM 1857 O O . TYR A 1 243 ? 19.554 -11.529 -12.911 1.00 93.38 243 TYR A O 1
ATOM 1865 N N . ALA A 1 244 ? 19.665 -9.416 -12.173 1.00 91.94 244 ALA A N 1
ATOM 1866 C CA . ALA A 1 244 ? 18.347 -9.032 -12.673 1.00 91.94 244 ALA A CA 1
ATOM 1867 C C . ALA A 1 244 ? 18.268 -8.987 -14.209 1.00 91.94 244 ALA A C 1
ATOM 1869 O O . ALA A 1 244 ? 17.206 -9.262 -14.765 1.00 91.94 244 ALA A O 1
ATOM 1870 N N . ALA A 1 245 ? 19.367 -8.648 -14.888 1.00 90.25 245 ALA A N 1
ATOM 1871 C CA . ALA A 1 245 ? 19.459 -8.679 -16.347 1.00 90.25 245 ALA A CA 1
ATOM 1872 C C . ALA A 1 245 ? 19.664 -10.096 -16.906 1.00 90.25 245 ALA A C 1
ATOM 1874 O O . ALA A 1 245 ? 19.397 -10.326 -18.087 1.00 90.25 245 ALA A O 1
ATOM 1875 N N . GLY A 1 246 ? 20.111 -11.043 -16.072 1.00 88.00 246 GLY A N 1
ATOM 1876 C CA . GLY A 1 246 ? 20.500 -12.377 -16.518 1.00 88.00 246 GLY A CA 1
ATOM 1877 C C . GLY A 1 246 ? 21.632 -12.285 -17.542 1.00 88.00 246 GLY A C 1
ATOM 1878 O O . GLY A 1 246 ? 22.652 -11.650 -17.283 1.00 88.00 246 GLY A O 1
ATOM 1879 N N . ASP A 1 247 ? 21.419 -12.871 -18.719 1.00 84.38 247 ASP A N 1
ATOM 1880 C CA . ASP A 1 247 ? 22.377 -12.836 -19.834 1.00 84.38 247 ASP A CA 1
ATOM 1881 C C . ASP A 1 247 ? 22.247 -11.577 -20.717 1.00 84.38 247 ASP A C 1
ATOM 1883 O O . ASP A 1 247 ? 22.996 -11.407 -21.678 1.00 84.38 247 ASP A O 1
ATOM 1887 N N . GLY A 1 248 ? 21.272 -10.707 -20.435 1.00 85.56 248 GLY A N 1
ATOM 1888 C CA . GLY A 1 248 ? 21.002 -9.505 -21.220 1.00 85.56 248 GLY A CA 1
ATOM 1889 C C . GLY A 1 248 ? 21.831 -8.283 -20.815 1.00 85.56 248 GLY A C 1
ATOM 1890 O O . GLY A 1 248 ? 22.428 -8.211 -19.736 1.00 85.56 248 GLY A O 1
ATOM 1891 N N . ASP A 1 249 ? 21.805 -7.262 -21.674 1.00 89.50 249 ASP A N 1
ATOM 1892 C CA . ASP A 1 249 ? 22.352 -5.947 -21.346 1.00 89.50 249 ASP A CA 1
ATOM 1893 C C . ASP A 1 249 ? 21.524 -5.257 -20.254 1.00 89.50 249 ASP A C 1
ATOM 1895 O O . ASP A 1 249 ? 20.289 -5.281 -20.250 1.00 89.50 249 ASP A O 1
ATOM 1899 N N . ILE A 1 250 ? 22.214 -4.577 -19.336 1.00 92.12 250 ILE A N 1
ATOM 1900 C CA . ILE A 1 250 ? 21.559 -3.790 -18.289 1.00 92.12 250 ILE A CA 1
ATOM 1901 C C . ILE A 1 250 ? 21.095 -2.466 -18.901 1.00 92.12 250 ILE A C 1
ATOM 1903 O O . ILE A 1 250 ? 21.887 -1.553 -19.130 1.00 92.12 250 ILE A O 1
ATOM 1907 N N . GLY A 1 251 ? 19.793 -2.366 -19.163 1.00 90.50 251 GLY A N 1
ATOM 1908 C CA . GLY A 1 251 ? 19.174 -1.208 -19.815 1.00 90.50 251 GLY A CA 1
ATOM 1909 C C . GLY A 1 251 ? 18.698 -0.093 -18.879 1.00 90.50 251 GLY A C 1
ATOM 1910 O O . GLY A 1 251 ? 17.982 0.789 -19.341 1.00 90.50 251 GLY A O 1
ATOM 1911 N N . TRP A 1 252 ? 19.020 -0.135 -17.582 1.00 93.94 252 TRP A N 1
ATOM 1912 C CA . TRP A 1 252 ? 18.569 0.837 -16.571 1.00 93.94 252 TRP A CA 1
ATOM 1913 C C . TRP A 1 252 ? 19.734 1.417 -15.757 1.00 93.94 252 TRP A C 1
ATOM 1915 O O . TRP A 1 252 ? 20.865 0.956 -15.876 1.00 93.94 252 TRP A O 1
ATOM 1925 N N . TRP A 1 253 ? 19.491 2.444 -14.935 1.00 94.06 253 TRP A N 1
ATOM 1926 C CA . TRP A 1 253 ? 20.502 2.989 -14.027 1.00 94.06 253 TRP A CA 1
ATOM 1927 C C . TRP A 1 253 ? 20.702 2.063 -12.833 1.00 94.06 253 TRP A C 1
ATOM 1929 O O . TRP A 1 253 ? 19.746 1.674 -12.164 1.00 94.06 253 TRP A O 1
ATOM 1939 N N . TYR A 1 254 ? 21.959 1.755 -12.540 1.00 95.06 254 TYR A N 1
ATOM 1940 C CA . TYR A 1 254 ? 22.354 0.906 -11.425 1.00 95.06 254 TYR A CA 1
ATOM 1941 C C . TYR A 1 254 ? 23.625 1.446 -10.762 1.00 95.06 254 TYR A C 1
ATOM 1943 O O . TYR A 1 254 ? 24.324 2.294 -11.316 1.00 95.06 254 TYR A O 1
ATOM 1951 N N . ILE A 1 255 ? 23.898 0.966 -9.552 1.00 96.50 255 ILE A N 1
ATOM 1952 C CA . ILE A 1 255 ? 25.080 1.311 -8.753 1.00 96.50 255 ILE A CA 1
ATOM 1953 C C . ILE A 1 255 ? 26.136 0.212 -8.893 1.00 96.50 255 ILE A C 1
ATOM 1955 O O . ILE A 1 255 ? 27.305 0.507 -9.130 1.00 96.50 255 ILE A O 1
ATOM 1959 N N . THR A 1 256 ? 25.724 -1.053 -8.769 1.00 96.06 256 THR A N 1
ATOM 1960 C CA . THR A 1 256 ? 26.582 -2.230 -8.967 1.00 96.06 256 THR A CA 1
ATOM 1961 C C . THR A 1 256 ? 25.875 -3.275 -9.826 1.00 96.06 256 THR A C 1
ATOM 1963 O O . THR A 1 256 ? 24.647 -3.373 -9.823 1.00 96.06 256 THR A O 1
ATOM 1966 N N . ASP A 1 257 ? 26.644 -4.071 -10.564 1.00 94.00 257 ASP A N 1
ATOM 1967 C CA . ASP A 1 257 ? 26.157 -5.169 -11.404 1.00 94.00 257 ASP A CA 1
ATOM 1968 C C . ASP A 1 257 ? 26.422 -6.542 -10.767 1.00 94.00 257 ASP A C 1
ATOM 1970 O O . ASP A 1 257 ? 26.734 -7.519 -11.450 1.00 94.00 257 ASP A O 1
ATOM 1974 N N . TRP A 1 258 ? 26.270 -6.644 -9.441 1.00 95.12 258 TRP A N 1
ATOM 1975 C CA . TRP A 1 258 ? 26.487 -7.907 -8.740 1.00 95.12 258 TRP A CA 1
ATOM 1976 C C . TRP A 1 258 ? 25.601 -9.031 -9.286 1.00 95.12 258 TRP A C 1
ATOM 1978 O O . TRP A 1 258 ? 24.465 -8.819 -9.721 1.00 95.12 258 TRP A O 1
ATOM 1988 N N . GLY A 1 259 ? 26.137 -10.251 -9.233 1.00 87.94 259 GLY A N 1
ATOM 1989 C CA . GLY A 1 259 ? 25.471 -11.449 -9.740 1.00 87.94 259 GLY A CA 1
ATOM 1990 C C . GLY A 1 259 ? 25.579 -11.648 -11.253 1.00 87.94 259 GLY A C 1
ATOM 1991 O O . GLY A 1 259 ? 25.025 -12.619 -11.755 1.00 87.94 259 GLY A O 1
ATOM 1992 N N . ARG A 1 260 ? 26.311 -10.784 -11.972 1.00 87.19 260 ARG A N 1
ATOM 1993 C CA . ARG A 1 260 ? 26.729 -11.053 -13.351 1.00 87.19 260 ARG A CA 1
ATOM 1994 C C . ARG A 1 260 ? 27.717 -12.223 -13.356 1.00 87.19 260 ARG A C 1
ATOM 1996 O O . ARG A 1 260 ? 28.776 -12.143 -12.733 1.00 87.19 260 ARG A O 1
ATOM 2003 N N . GLY A 1 261 ? 27.359 -13.319 -14.022 1.00 75.75 261 GLY A N 1
ATOM 2004 C CA . GLY A 1 261 ? 28.269 -14.443 -14.223 1.00 75.75 261 GLY A CA 1
ATOM 2005 C C . GLY A 1 261 ? 29.443 -14.007 -15.095 1.00 75.75 261 GLY A C 1
ATOM 2006 O O . GLY A 1 261 ? 29.240 -13.480 -16.185 1.00 75.75 261 GLY A O 1
ATOM 2007 N N . THR A 1 262 ? 30.673 -14.194 -14.619 1.00 63.47 262 THR A N 1
ATOM 2008 C CA . THR A 1 262 ? 31.859 -14.095 -15.474 1.00 63.47 262 THR A CA 1
ATOM 2009 C C . THR A 1 262 ? 31.940 -15.382 -16.288 1.00 63.47 262 THR A C 1
ATOM 2011 O O . THR A 1 262 ? 32.387 -16.405 -15.763 1.00 63.47 262 THR A O 1
ATOM 2014 N N . HIS A 1 263 ? 31.449 -15.353 -17.523 1.00 54.78 263 HIS A N 1
ATOM 2015 C CA . HIS A 1 263 ? 31.803 -16.353 -18.527 1.00 54.78 263 HIS A CA 1
ATOM 2016 C C . HIS A 1 263 ? 33.062 -15.915 -19.269 1.00 54.78 263 HIS A C 1
ATOM 2018 O O . HIS A 1 263 ? 33.159 -14.709 -19.595 1.00 54.78 263 HIS A O 1
#